Protein AF-A0A6P7GW92-F1 (afdb_monomer_lite)

Secondary structure (DSSP, 8-state):
-PPPPPPPPTT---GGGGTGGGSS--------------------------------------------SSHHHHHHHHHHHHHHHHHHHHHHHHS-HHHHHHHHHTT--HHHHHHHHHHH-TT-HHHHHHHHHHHHS-S-THHHHHHHHHHHHH--TTT----HHHHHHHHHHHHH--S-HHHHHHHHHH-HHHHHHHHSGGGGTTHHHHTSSSSSS-----

Sequence (222 aa):
MAPSPKYEDPRKVDLNLLQELQTDESDEETEEDTEMKSEENSEDETDTENEAPGEAERGRAKKARRIEDTSDDEEKAKEDLDELLDEVSLTRTYVTEDKIADWNSKNISTEDRWLEIFQKESALKNLKILCEIVFCLPGTNASIERLFSNINNHWSPNKSQLKISTLEAIMQVYTNFKVSFNEMFQFLKSKPQLLKEIHGSKKYDWYQNDDQDVQTGTSKEN

Radius of gyration: 32.94 Å; chains: 1; bounding box: 77×80×92 Å

InterPro domains:
  IPR008906 HAT, C-terminal dimerisation domain [PF05699] (92-175)
  IPR012337 Ribonuclease H-like superfamily [SSF53098] (99-179)

Foldseek 3Di:
DDDDDDDDDPPPDDPVVVVVVVPPPDDDDDDDDDDDDDDDDDDDDDDDDDDDDDDDDDDDPPPPPPPPPPVVVVVVVVVLVVLQVVLVVVLDVVPDPVNVVVCVVVVPDPVRVVVVSCVVDVSNPSVVVVVVVVVPDDPDCVLVVVLVVVLCVCDDPPHDPDDPVVSVVVSVCVSPDPDDPVVVVVVCVVCVVVVCVVVDPPVCPVVVVVVVVVPVPDDDDD

Organism: NCBI:txid50390

pLDDT: mean 70.44, std 21.89, range [29.7, 97.0]

Structure (mmCIF, N/CA/C/O backbone):
data_AF-A0A6P7GW92-F1
#
_entry.id   AF-A0A6P7GW92-F1
#
loop_
_atom_site.group_PDB
_atom_site.id
_atom_site.type_symbol
_atom_site.label_atom_id
_atom_site.label_alt_id
_atom_site.label_comp_id
_atom_site.label_asym_id
_atom_site.label_entity_id
_atom_site.label_seq_id
_atom_site.pdbx_PDB_ins_code
_atom_site.Cartn_x
_atom_site.Cartn_y
_atom_site.Cartn_z
_atom_site.occupancy
_atom_site.B_iso_or_equiv
_atom_site.auth_seq_id
_atom_site.auth_comp_id
_atom_site.auth_asym_id
_atom_site.auth_atom_id
_atom_site.pdbx_PDB_model_num
ATOM 1 N N . MET A 1 1 ? 49.391 -18.973 -46.367 1.00 42.09 1 MET A N 1
ATOM 2 C CA . MET A 1 1 ? 48.503 -19.241 -45.216 1.00 42.09 1 MET A CA 1
ATOM 3 C C . MET A 1 1 ? 48.859 -18.249 -44.124 1.00 42.09 1 MET A C 1
ATOM 5 O O . MET A 1 1 ? 49.996 -18.271 -43.673 1.00 42.09 1 MET A O 1
ATOM 9 N N . ALA A 1 2 ? 47.954 -17.331 -43.784 1.00 42.44 2 ALA A N 1
ATOM 10 C CA . ALA A 1 2 ? 48.151 -16.412 -42.661 1.00 42.44 2 ALA A CA 1
ATOM 11 C C . ALA A 1 2 ? 47.795 -17.126 -41.340 1.00 42.44 2 ALA A C 1
ATOM 13 O O . ALA A 1 2 ? 46.874 -17.947 -41.351 1.00 42.44 2 ALA A O 1
ATOM 14 N N . PRO A 1 3 ? 48.506 -16.866 -40.228 1.00 48.31 3 PRO A N 1
ATOM 15 C CA . PRO A 1 3 ? 48.185 -17.472 -38.94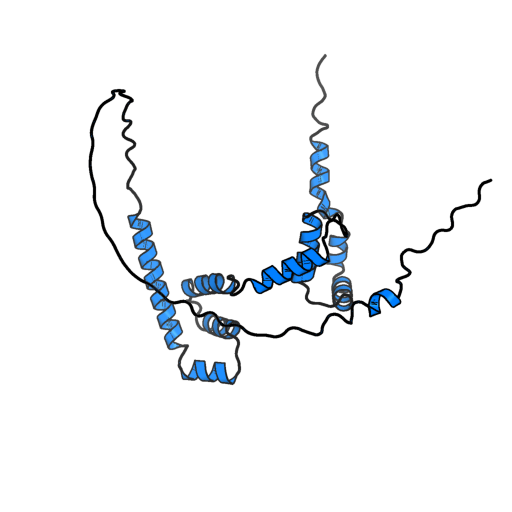1 1.00 48.31 3 PRO A CA 1
ATOM 16 C C . PRO A 1 3 ? 46.875 -16.903 -38.382 1.00 48.31 3 PRO A C 1
ATOM 18 O O . PRO A 1 3 ? 46.589 -15.715 -38.525 1.00 48.31 3 PRO A O 1
ATOM 21 N N . SER A 1 4 ? 46.076 -17.764 -37.751 1.00 46.44 4 SER A N 1
ATOM 22 C CA . SER A 1 4 ? 44.798 -17.391 -37.139 1.00 46.44 4 SER A CA 1
ATOM 23 C C . SER A 1 4 ? 44.989 -16.426 -35.954 1.00 46.44 4 SER A C 1
ATOM 25 O O . SER A 1 4 ? 45.972 -16.565 -35.219 1.00 46.44 4 SER A O 1
ATOM 27 N N . PRO A 1 5 ? 44.059 -15.476 -35.723 1.00 48.97 5 PRO A N 1
ATOM 28 C CA . PRO A 1 5 ? 44.148 -14.544 -34.602 1.00 48.97 5 PRO A CA 1
ATOM 29 C C . PRO A 1 5 ? 44.015 -15.282 -33.267 1.00 48.97 5 PRO A C 1
ATOM 31 O O . PRO A 1 5 ? 43.165 -16.162 -33.118 1.00 48.97 5 PRO A O 1
ATOM 34 N N . LYS A 1 6 ? 44.8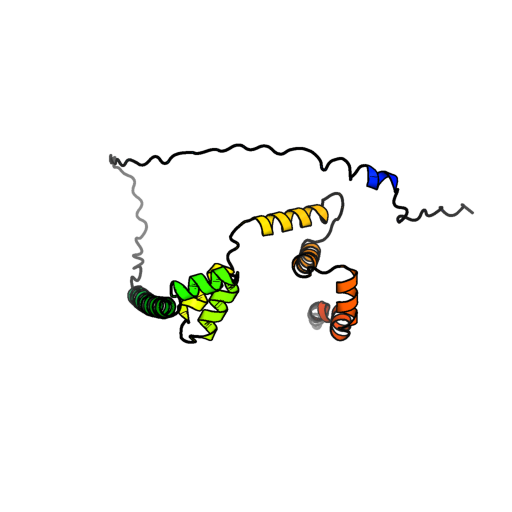34 -14.904 -32.282 1.00 54.06 6 LYS A N 1
ATOM 35 C CA . LYS A 1 6 ? 44.676 -15.363 -30.898 1.00 54.06 6 LYS A CA 1
ATOM 36 C C . LYS A 1 6 ? 43.466 -14.651 -30.293 1.00 54.06 6 LYS A C 1
ATOM 38 O O . LYS A 1 6 ? 43.460 -13.429 -30.208 1.00 54.06 6 LYS A O 1
ATOM 43 N N . TYR A 1 7 ? 42.451 -15.414 -29.904 1.00 50.72 7 TYR A N 1
ATOM 44 C CA . TYR A 1 7 ? 41.304 -14.907 -29.158 1.00 50.72 7 TYR A CA 1
ATOM 45 C C . TYR A 1 7 ? 41.648 -14.898 -27.663 1.00 50.72 7 TYR A C 1
ATOM 47 O O . TYR A 1 7 ? 41.951 -15.953 -27.102 1.00 50.72 7 TYR A O 1
ATOM 55 N N . GLU A 1 8 ? 41.631 -13.724 -27.031 1.00 59.22 8 GLU A N 1
ATOM 56 C CA . GLU A 1 8 ? 41.713 -13.591 -25.573 1.00 59.22 8 GLU A CA 1
ATOM 57 C C . GLU A 1 8 ? 40.303 -13.544 -24.973 1.00 59.22 8 GLU A C 1
ATOM 59 O O . GLU A 1 8 ? 39.418 -12.859 -25.481 1.00 59.22 8 GLU A O 1
ATOM 64 N N . ASP A 1 9 ? 40.091 -14.330 -23.914 1.00 57.44 9 ASP A N 1
ATOM 65 C CA . ASP A 1 9 ? 38.796 -14.506 -23.252 1.00 57.44 9 ASP A CA 1
ATOM 66 C C . ASP A 1 9 ? 38.384 -13.223 -22.500 1.00 57.44 9 ASP A C 1
ATOM 68 O O . ASP A 1 9 ? 39.071 -12.837 -21.547 1.00 57.44 9 ASP A O 1
ATOM 72 N N . PRO A 1 10 ? 37.252 -12.586 -22.856 1.00 51.75 10 PRO A N 1
ATOM 73 C CA . PRO A 1 10 ? 36.788 -11.342 -22.238 1.00 51.75 10 PRO A CA 1
ATOM 74 C C . PRO A 1 10 ? 36.329 -11.495 -20.775 1.00 51.75 10 PRO A C 1
ATOM 76 O O . PRO A 1 10 ? 35.897 -10.523 -20.164 1.00 51.75 10 PRO A O 1
ATOM 79 N N . ARG A 1 11 ? 36.406 -12.701 -20.193 1.00 52.22 11 ARG A N 1
ATOM 80 C CA . ARG A 1 11 ? 36.046 -12.979 -18.791 1.00 52.22 11 ARG A CA 1
ATOM 81 C C . ARG A 1 11 ? 37.218 -12.952 -17.809 1.00 52.22 11 ARG A C 1
ATOM 83 O O . ARG A 1 11 ? 37.020 -13.240 -16.629 1.00 52.22 11 ARG A O 1
ATOM 90 N N . LYS A 1 12 ? 38.429 -12.595 -18.246 1.00 50.53 12 LYS A N 1
ATOM 91 C CA . LYS A 1 12 ? 39.524 -12.289 -17.315 1.00 50.53 12 LYS A CA 1
ATOM 92 C C . LYS A 1 12 ? 39.291 -10.915 -16.686 1.00 50.53 12 LYS A C 1
ATOM 94 O O . LYS A 1 12 ? 39.689 -9.897 -17.236 1.00 50.53 12 LYS A O 1
ATOM 99 N N . VAL A 1 13 ? 38.613 -10.908 -15.543 1.00 50.31 13 VAL A N 1
ATOM 100 C CA . VAL A 1 13 ? 38.480 -9.730 -14.679 1.00 50.31 13 VAL A CA 1
ATOM 101 C C . VAL A 1 13 ? 39.836 -9.459 -14.025 1.00 50.31 13 VAL A C 1
ATOM 103 O O . VAL A 1 13 ? 40.399 -10.351 -13.388 1.00 50.31 13 VAL A O 1
ATOM 106 N N . ASP A 1 14 ? 40.370 -8.251 -14.206 1.00 57.84 14 ASP A N 1
ATOM 107 C CA . ASP A 1 14 ? 41.584 -7.798 -13.526 1.00 57.84 14 ASP A CA 1
ATOM 108 C C . ASP A 1 14 ? 41.254 -7.517 -12.054 1.00 57.84 14 ASP A C 1
ATOM 110 O O . ASP A 1 14 ? 40.524 -6.580 -11.728 1.00 57.84 14 ASP A O 1
ATOM 114 N N . LEU A 1 15 ? 41.747 -8.379 -11.164 1.00 51.41 15 LEU A N 1
ATOM 115 C CA . LEU A 1 15 ? 41.473 -8.323 -9.726 1.00 51.41 15 LEU A CA 1
ATOM 116 C C . LEU A 1 15 ? 41.991 -7.035 -9.070 1.00 51.41 15 LEU A C 1
ATOM 118 O O . LEU A 1 15 ? 41.491 -6.670 -8.010 1.00 51.41 15 LEU A O 1
ATOM 122 N N . ASN A 1 16 ? 42.930 -6.324 -9.702 1.00 51.44 16 ASN A N 1
ATOM 123 C CA . ASN A 1 16 ? 43.437 -5.059 -9.169 1.00 51.44 16 ASN A CA 1
ATOM 124 C C . ASN A 1 16 ? 42.419 -3.914 -9.303 1.00 51.44 16 ASN A C 1
ATOM 126 O O . ASN A 1 16 ? 42.413 -3.009 -8.477 1.00 51.44 16 ASN A O 1
ATOM 130 N N . LEU A 1 17 ? 41.500 -3.985 -10.275 1.00 52.75 17 LEU A N 1
ATOM 131 C CA . LEU A 1 17 ? 40.490 -2.943 -10.502 1.00 52.75 17 LEU A CA 1
ATOM 132 C C . LEU A 1 17 ? 39.375 -2.951 -9.436 1.00 52.75 17 LEU A C 1
ATOM 134 O O . LEU A 1 17 ? 38.676 -1.961 -9.251 1.00 52.75 17 LEU A O 1
ATOM 138 N N . LEU A 1 18 ? 39.196 -4.073 -8.727 1.00 48.31 18 LEU A N 1
ATOM 139 C CA . LEU A 1 18 ? 38.207 -4.200 -7.649 1.00 48.31 18 LEU A CA 1
ATOM 140 C C . LEU A 1 18 ? 38.691 -3.600 -6.325 1.00 48.31 18 LEU A C 1
ATOM 142 O O . LEU A 1 18 ? 37.863 -3.267 -5.482 1.00 48.31 18 LEU A O 1
ATOM 146 N N . GLN A 1 19 ? 40.005 -3.445 -6.145 1.00 49.44 19 GLN A N 1
ATOM 147 C CA . GLN A 1 19 ? 40.576 -2.876 -4.925 1.00 49.44 19 GLN A CA 1
ATOM 148 C C . GLN A 1 19 ? 40.538 -1.342 -4.911 1.00 49.44 19 GLN A C 1
ATOM 150 O O . GLN A 1 19 ? 40.435 -0.765 -3.834 1.00 49.44 19 GLN A O 1
ATOM 155 N N . GLU A 1 20 ? 40.537 -0.689 -6.077 1.00 50.78 20 GLU A N 1
ATOM 156 C CA . GLU A 1 20 ? 40.419 0.777 -6.183 1.00 50.78 20 GLU A CA 1
ATOM 157 C C . GLU A 1 20 ? 38.983 1.287 -5.960 1.00 50.78 20 GLU A C 1
ATOM 159 O O . GLU A 1 20 ? 38.791 2.443 -5.608 1.00 50.78 20 GLU A O 1
ATOM 164 N N . LEU A 1 21 ? 37.963 0.431 -6.097 1.00 48.44 21 LEU A N 1
ATOM 165 C CA . LEU A 1 21 ? 36.559 0.808 -5.864 1.00 48.44 21 LEU A CA 1
ATOM 166 C C . LEU A 1 21 ? 36.117 0.703 -4.394 1.00 48.44 21 LEU A C 1
ATOM 168 O O . LEU A 1 21 ? 35.000 1.096 -4.075 1.00 48.44 21 LEU A O 1
ATOM 172 N N . GLN A 1 22 ? 36.953 0.159 -3.504 1.00 45.16 22 GLN A N 1
ATOM 173 C CA . GLN A 1 22 ? 36.622 -0.001 -2.080 1.00 45.16 22 GLN A CA 1
ATOM 174 C C . GLN A 1 22 ? 37.185 1.111 -1.181 1.00 45.16 22 GLN A C 1
ATOM 176 O O . GLN A 1 22 ? 36.947 1.076 0.023 1.00 45.16 22 GLN A O 1
ATOM 181 N N . THR A 1 23 ? 37.921 2.085 -1.724 1.00 40.56 23 THR A N 1
ATOM 182 C CA . THR A 1 23 ? 38.594 3.127 -0.925 1.00 40.56 23 THR A CA 1
ATOM 183 C C . THR A 1 23 ? 37.898 4.489 -0.892 1.00 40.56 23 THR A C 1
ATOM 185 O O . THR A 1 23 ? 38.330 5.330 -0.116 1.00 40.56 23 THR A O 1
ATOM 188 N N . ASP A 1 24 ? 36.814 4.696 -1.646 1.00 40.88 24 ASP A N 1
ATOM 189 C CA . ASP A 1 24 ? 36.134 6.005 -1.738 1.00 40.88 24 ASP A CA 1
ATOM 190 C C . ASP A 1 24 ? 34.854 6.115 -0.872 1.00 40.88 24 ASP A C 1
ATOM 192 O O . ASP A 1 24 ? 34.131 7.102 -0.959 1.00 40.88 24 ASP A O 1
ATOM 196 N N . GLU A 1 25 ? 34.555 5.126 -0.017 1.00 46.25 25 GLU A N 1
ATOM 197 C CA . GLU A 1 25 ? 33.354 5.100 0.852 1.00 46.25 25 GLU A CA 1
ATOM 198 C C . GLU A 1 25 ? 33.591 5.607 2.292 1.00 46.25 25 GLU A C 1
ATOM 200 O O . GLU A 1 25 ? 32.864 5.251 3.221 1.00 46.25 25 GLU A O 1
ATOM 205 N N . SER A 1 26 ? 34.586 6.465 2.511 1.00 42.78 26 SER A N 1
ATOM 206 C CA . SER A 1 26 ? 34.730 7.176 3.784 1.00 42.78 26 SER A CA 1
ATOM 207 C C . SER A 1 26 ? 35.018 8.646 3.538 1.00 42.78 26 SER A C 1
ATOM 209 O O . SER A 1 26 ? 36.134 8.981 3.151 1.00 42.78 26 SER A O 1
ATOM 211 N N . ASP A 1 27 ? 33.988 9.469 3.734 1.00 40.91 27 ASP A N 1
ATOM 212 C CA . ASP A 1 27 ? 34.011 10.795 4.371 1.00 40.91 27 ASP A CA 1
ATOM 213 C C . ASP A 1 27 ? 32.989 11.720 3.695 1.00 40.91 27 ASP A C 1
ATOM 215 O O . ASP A 1 27 ? 33.171 12.115 2.551 1.00 40.91 27 ASP A O 1
ATOM 219 N N . GLU A 1 28 ? 31.892 12.019 4.403 1.00 42.16 28 GLU A N 1
ATOM 220 C CA . GLU A 1 28 ? 31.326 13.370 4.589 1.00 42.16 28 GLU A CA 1
ATOM 221 C C . GLU A 1 28 ? 29.935 13.270 5.250 1.00 42.16 28 GLU A C 1
ATOM 223 O O . GLU A 1 28 ? 28.892 13.183 4.605 1.00 42.16 28 GLU A O 1
ATOM 228 N N . GLU A 1 29 ? 29.935 13.280 6.587 1.00 43.03 29 GLU A N 1
ATOM 229 C CA . GLU A 1 29 ? 28.855 13.876 7.376 1.00 43.03 29 GLU A CA 1
ATOM 230 C C . GLU A 1 29 ? 29.153 15.376 7.512 1.00 43.03 29 GLU A C 1
ATOM 232 O O . GLU A 1 29 ? 30.270 15.712 7.893 1.00 43.03 29 GLU A O 1
ATOM 237 N N . THR A 1 30 ? 28.172 16.256 7.277 1.00 39.31 30 THR A N 1
ATOM 238 C CA . THR A 1 30 ? 27.837 17.363 8.198 1.00 39.31 30 THR A CA 1
ATOM 239 C C . THR A 1 30 ? 26.507 18.030 7.831 1.00 39.31 30 THR A C 1
ATOM 241 O O . THR A 1 30 ? 26.142 18.150 6.665 1.00 39.31 30 THR A O 1
ATOM 244 N N . GLU A 1 31 ? 25.814 18.426 8.895 1.00 45.91 31 GLU A N 1
ATOM 245 C CA . GLU A 1 31 ? 24.550 19.152 9.036 1.00 45.91 31 GLU A CA 1
ATOM 246 C C . GLU A 1 31 ? 24.532 20.530 8.347 1.00 45.91 31 GLU A C 1
ATOM 248 O O . GLU A 1 31 ? 25.552 21.211 8.331 1.00 45.91 31 GLU A O 1
ATOM 253 N N . GLU A 1 32 ? 23.353 20.999 7.915 1.00 41.31 32 GLU A N 1
ATOM 254 C CA . GLU A 1 32 ? 22.955 22.397 8.158 1.00 41.31 32 GLU A CA 1
ATOM 255 C C . GLU A 1 32 ? 21.435 22.603 8.015 1.00 41.31 32 GLU A C 1
ATOM 257 O O . GLU A 1 32 ? 20.824 22.325 6.981 1.00 41.31 32 GLU A O 1
ATOM 262 N N . ASP A 1 33 ? 20.842 23.097 9.103 1.00 38.09 33 ASP A N 1
ATOM 263 C CA . ASP A 1 33 ? 19.475 23.590 9.227 1.00 38.09 33 ASP A CA 1
ATOM 264 C C . ASP A 1 33 ? 19.218 24.799 8.315 1.00 38.09 33 ASP A C 1
ATOM 266 O O . ASP A 1 33 ? 20.059 25.687 8.170 1.00 38.09 33 ASP A O 1
ATOM 270 N N . THR A 1 34 ? 18.004 24.927 7.776 1.00 39.28 34 THR A N 1
ATOM 271 C CA . THR A 1 34 ? 17.495 26.250 7.380 1.00 39.28 34 THR A CA 1
ATOM 272 C C . THR A 1 34 ? 15.994 26.371 7.613 1.00 39.28 34 THR A C 1
ATOM 274 O O . THR A 1 34 ? 15.148 25.946 6.830 1.00 39.28 34 THR A O 1
ATOM 277 N N . GLU A 1 35 ? 15.695 26.998 8.744 1.00 41.00 35 GLU A N 1
ATOM 278 C CA . GLU A 1 35 ? 14.443 27.636 9.124 1.00 41.00 35 GLU A CA 1
ATOM 279 C C . GLU A 1 35 ? 14.150 28.817 8.175 1.00 41.00 35 GLU A C 1
ATOM 281 O O . GLU A 1 35 ? 14.961 29.737 8.071 1.00 41.00 35 GLU A O 1
ATOM 286 N N . MET A 1 36 ? 12.993 28.845 7.500 1.00 38.06 36 MET A N 1
ATOM 287 C CA . MET A 1 36 ? 12.475 30.086 6.909 1.00 38.06 36 MET A CA 1
ATOM 288 C C . MET A 1 36 ? 10.972 30.256 7.125 1.00 38.06 36 MET A C 1
ATOM 290 O O . MET A 1 36 ? 10.161 29.349 6.957 1.00 38.06 36 MET A O 1
ATOM 294 N N . LYS A 1 37 ? 10.675 31.476 7.570 1.00 36.66 37 LYS A N 1
ATOM 295 C CA . LYS A 1 37 ? 9.446 31.993 8.156 1.00 36.66 37 LYS A CA 1
ATOM 296 C C . LYS A 1 37 ? 8.338 32.220 7.131 1.00 36.66 37 LYS A C 1
ATOM 298 O O . LYS A 1 37 ? 8.583 32.574 5.984 1.00 36.66 37 LYS A O 1
ATOM 303 N N . SER A 1 38 ? 7.118 32.108 7.638 1.00 36.50 38 SER A N 1
ATOM 304 C CA . SER A 1 38 ? 5.879 32.649 7.089 1.00 36.50 38 SER A CA 1
ATOM 305 C C . SER A 1 38 ? 5.878 34.184 7.057 1.00 36.50 38 SER A C 1
ATOM 307 O O . SER A 1 38 ? 6.157 34.805 8.084 1.00 36.50 38 SER A O 1
ATOM 309 N N . GLU A 1 39 ? 5.445 34.773 5.943 1.00 37.94 39 GLU A N 1
ATOM 310 C CA . GLU A 1 39 ? 4.890 36.130 5.891 1.00 37.94 39 GLU A CA 1
ATOM 311 C C . GLU A 1 39 ? 3.540 36.098 5.157 1.00 37.94 39 GLU A C 1
ATOM 313 O O . GLU A 1 39 ? 3.427 35.610 4.032 1.00 37.94 39 GLU A O 1
ATOM 318 N N . GLU A 1 40 ? 2.513 36.570 5.863 1.00 33.84 40 GLU A N 1
ATOM 319 C CA . GLU A 1 40 ? 1.170 36.890 5.377 1.00 33.84 40 GLU A CA 1
ATOM 320 C C . GLU A 1 40 ? 1.103 38.340 4.858 1.00 33.84 40 GLU A C 1
ATOM 322 O O . GLU A 1 40 ? 1.930 39.174 5.230 1.00 33.84 40 GLU A O 1
ATOM 327 N N . ASN A 1 41 ? -0.002 38.630 4.151 1.00 29.70 41 ASN A N 1
ATOM 328 C CA . ASN A 1 41 ? -0.578 39.940 3.795 1.00 29.70 41 ASN A CA 1
ATOM 329 C C . ASN A 1 41 ? 0.096 40.706 2.636 1.00 29.70 41 ASN A C 1
ATOM 331 O O . ASN A 1 41 ? 1.302 40.655 2.458 1.00 29.70 41 ASN A O 1
ATOM 335 N N . SER A 1 42 ? -0.611 41.450 1.779 1.00 36.88 42 SER A N 1
ATOM 336 C CA . SER A 1 42 ? -1.955 42.041 1.856 1.00 36.88 42 SER A CA 1
ATOM 337 C C . SER A 1 42 ? -2.533 42.317 0.457 1.00 36.88 42 SER A C 1
ATOM 339 O O . SER A 1 42 ? -1.800 42.471 -0.518 1.00 36.88 42 SER A O 1
ATOM 341 N N . GLU A 1 43 ? -3.856 42.441 0.419 1.00 39.53 43 GLU A N 1
ATOM 342 C CA . GLU A 1 43 ? -4.712 43.013 -0.629 1.00 39.53 43 GLU A CA 1
ATOM 343 C C . GLU A 1 43 ? -4.277 44.433 -1.061 1.00 39.53 43 GLU A C 1
ATOM 345 O O . GLU A 1 43 ? -3.770 45.177 -0.223 1.00 39.53 43 GLU A O 1
ATOM 350 N N . ASP A 1 44 ? -4.521 44.823 -2.323 1.00 33.34 44 ASP A N 1
ATOM 351 C CA . ASP A 1 44 ? -5.290 46.042 -2.662 1.00 33.34 44 ASP A CA 1
ATOM 352 C C . ASP A 1 44 ? -5.652 46.090 -4.163 1.00 33.34 44 ASP A C 1
ATOM 354 O O . ASP A 1 44 ? -4.867 45.704 -5.035 1.00 33.34 44 ASP A O 1
ATOM 358 N N . GLU A 1 45 ? -6.862 46.567 -4.443 1.00 38.94 45 GLU A N 1
ATOM 359 C CA . GLU A 1 45 ? -7.434 46.810 -5.767 1.00 38.94 45 GLU A CA 1
ATOM 360 C C . GLU A 1 45 ? -6.960 48.156 -6.351 1.00 38.94 45 GLU A C 1
ATOM 362 O O . GLU A 1 45 ? -6.466 49.027 -5.643 1.00 38.94 45 GLU A O 1
ATOM 367 N N . THR A 1 46 ? -7.134 48.370 -7.660 1.00 34.19 46 THR A N 1
ATOM 368 C CA . THR A 1 46 ? -7.867 49.537 -8.203 1.00 34.19 46 THR A CA 1
ATOM 369 C C . THR A 1 46 ? -7.913 49.507 -9.734 1.00 34.19 46 THR A C 1
ATOM 371 O O . THR A 1 46 ? -6.902 49.358 -10.422 1.00 34.19 46 THR A O 1
ATOM 374 N N . ASP A 1 47 ? -9.125 49.698 -10.250 1.00 34.56 47 ASP A N 1
ATOM 375 C CA . ASP A 1 47 ? -9.468 49.930 -11.650 1.00 34.56 47 ASP A CA 1
ATOM 376 C C . ASP A 1 47 ? -8.956 51.281 -12.176 1.00 34.56 47 ASP A C 1
ATOM 378 O O . ASP A 1 47 ? -8.911 52.275 -11.453 1.00 34.56 47 ASP A O 1
ATOM 382 N N . THR A 1 48 ? -8.686 51.370 -13.481 1.00 39.12 48 THR A N 1
ATOM 383 C CA . THR A 1 48 ? -9.007 52.584 -14.257 1.00 39.12 48 THR A CA 1
ATOM 384 C C . THR A 1 48 ? -9.248 52.258 -15.730 1.00 39.12 48 THR A C 1
ATOM 386 O O . THR A 1 48 ? -8.424 51.663 -16.424 1.00 39.12 48 THR A O 1
ATOM 389 N N . GLU A 1 49 ? -10.425 52.677 -16.177 1.00 37.00 49 GLU A N 1
ATOM 390 C CA . GLU A 1 49 ? -10.999 52.566 -17.512 1.00 37.00 49 GLU A CA 1
ATOM 391 C C . GLU A 1 49 ? -10.300 53.483 -18.535 1.00 37.00 49 GLU A C 1
ATOM 393 O O . GLU A 1 49 ? -9.841 54.574 -18.202 1.00 37.00 49 GLU A O 1
ATOM 398 N N . ASN A 1 50 ? -10.300 53.071 -19.808 1.00 38.09 50 ASN A N 1
ATOM 399 C CA . ASN A 1 50 ? -10.299 53.971 -20.967 1.00 38.09 50 ASN A CA 1
ATOM 400 C C . ASN A 1 50 ? -10.959 53.260 -22.170 1.00 38.09 50 ASN A C 1
ATOM 402 O O . ASN A 1 50 ? -10.376 52.362 -22.779 1.00 38.09 50 ASN A O 1
ATOM 406 N N . GLU A 1 51 ? -12.187 53.671 -22.502 1.00 34.09 51 GLU A N 1
ATOM 407 C CA . GLU A 1 51 ? -12.871 53.462 -23.796 1.00 34.09 51 GLU A CA 1
ATOM 408 C C . GLU A 1 51 ? -12.209 54.362 -24.878 1.00 34.09 51 GLU A C 1
ATOM 410 O O . GLU A 1 51 ? -11.588 55.359 -24.523 1.00 34.09 51 GLU A O 1
ATOM 415 N N . ALA A 1 52 ? -12.257 54.209 -26.210 1.00 36.31 52 ALA A N 1
ATOM 416 C CA . ALA A 1 52 ? -12.996 53.442 -27.234 1.00 36.31 52 ALA A CA 1
ATOM 417 C C . ALA A 1 52 ? -12.280 53.743 -28.605 1.00 36.31 52 ALA A C 1
ATOM 419 O O . ALA A 1 52 ? -11.248 54.420 -28.585 1.00 36.31 52 ALA A O 1
ATOM 420 N N . PRO A 1 53 ? -12.814 53.473 -29.826 1.00 44.03 53 PRO A N 1
ATOM 421 C CA . PRO A 1 53 ? -13.708 52.417 -30.326 1.00 44.03 53 PRO A CA 1
ATOM 422 C C . PRO A 1 53 ? -13.182 51.757 -31.638 1.00 44.03 53 PRO A C 1
ATOM 424 O O . PRO A 1 53 ? -12.325 52.293 -32.338 1.00 44.03 53 PRO A O 1
ATOM 427 N N . GLY A 1 54 ? -13.755 50.620 -32.046 1.00 32.28 54 GLY A N 1
ATOM 428 C CA . GLY A 1 54 ? -13.503 50.042 -33.374 1.00 32.28 54 GLY A CA 1
ATOM 429 C C . GLY A 1 54 ? -14.422 48.865 -33.687 1.00 32.28 54 GLY A C 1
ATOM 430 O O . GLY A 1 54 ? -14.233 47.769 -33.172 1.00 32.28 54 GLY A O 1
ATOM 431 N N . GLU A 1 55 ? -15.435 49.123 -34.509 1.00 35.19 55 GLU A N 1
ATOM 432 C CA . GLU A 1 55 ? -16.478 48.200 -34.960 1.00 35.19 55 GLU A CA 1
ATOM 433 C C . GLU A 1 55 ? -15.938 46.940 -35.658 1.00 35.19 55 GLU A C 1
ATOM 435 O O . GLU A 1 55 ? -15.140 47.023 -36.589 1.00 35.19 55 GLU A O 1
ATOM 440 N N . ALA A 1 56 ? -16.481 45.776 -35.290 1.00 35.75 56 ALA A N 1
ATOM 441 C CA . ALA A 1 56 ? -16.774 44.689 -36.225 1.00 35.75 56 ALA A CA 1
ATOM 442 C C . ALA A 1 56 ? -17.774 43.716 -35.579 1.00 35.75 56 ALA A C 1
ATOM 444 O O . ALA A 1 56 ? -17.414 42.862 -34.767 1.00 35.75 56 ALA A O 1
ATOM 445 N N . GLU A 1 57 ? -19.045 43.843 -35.959 1.00 42.94 57 GLU A N 1
ATOM 446 C CA . GLU A 1 57 ? -20.088 42.857 -35.684 1.00 42.94 57 GLU A CA 1
ATOM 447 C C . GLU A 1 57 ? -19.666 41.464 -36.178 1.00 42.94 57 GLU A C 1
ATOM 449 O O . GLU A 1 57 ? -19.507 41.223 -37.377 1.00 42.94 57 GLU A O 1
ATOM 454 N N . ARG A 1 58 ? -19.545 40.501 -35.258 1.00 37.72 58 ARG A N 1
ATOM 455 C CA . ARG A 1 58 ? -19.638 39.072 -35.577 1.00 37.72 58 ARG A CA 1
ATOM 456 C C . ARG A 1 58 ? -20.569 38.386 -34.590 1.00 37.72 58 ARG A C 1
ATOM 458 O O . ARG A 1 58 ? -20.465 38.559 -33.380 1.00 37.72 58 ARG A O 1
ATOM 465 N N . GLY A 1 59 ? -21.513 37.643 -35.164 1.00 39.34 59 GLY A N 1
ATOM 466 C CA . GLY A 1 59 ? -22.704 37.091 -34.532 1.00 39.34 59 GLY A CA 1
ATOM 467 C C . GLY A 1 59 ? -22.486 36.478 -33.152 1.00 39.34 59 GLY A C 1
ATOM 468 O O . GLY A 1 59 ? -21.721 35.533 -32.966 1.00 39.34 59 GLY A O 1
ATOM 469 N N . ARG A 1 60 ? -23.252 36.986 -32.187 1.00 37.72 60 ARG A N 1
ATOM 470 C CA . ARG A 1 60 ? -23.361 36.434 -30.841 1.00 37.72 60 ARG A CA 1
ATOM 471 C C . ARG A 1 60 ? -24.248 35.188 -30.891 1.00 37.72 60 ARG A C 1
ATOM 473 O O . ARG A 1 60 ? -25.453 35.258 -30.659 1.00 37.72 60 ARG A O 1
ATOM 480 N N . ALA A 1 61 ? -23.657 34.036 -31.198 1.00 45.88 61 ALA A N 1
ATOM 481 C CA . ALA A 1 61 ? -24.283 32.758 -30.888 1.00 45.88 61 ALA A CA 1
ATOM 482 C C . ALA A 1 61 ? -24.373 32.647 -29.358 1.00 45.88 61 ALA A C 1
ATOM 484 O O . ALA A 1 61 ? -23.368 32.461 -28.672 1.00 45.88 61 ALA A O 1
ATOM 485 N N . LYS A 1 62 ? -25.581 32.808 -28.806 1.00 48.22 62 LYS A N 1
ATOM 486 C CA . LYS A 1 62 ? -25.865 32.488 -27.406 1.00 48.22 62 LYS A CA 1
ATOM 487 C C . LYS A 1 62 ? -25.722 30.974 -27.241 1.00 48.22 62 LYS A C 1
ATOM 489 O O . LYS A 1 62 ? -26.689 30.238 -27.407 1.00 48.22 62 LYS A O 1
ATOM 494 N N . LYS A 1 63 ? -24.515 30.497 -26.927 1.00 46.25 63 LYS A N 1
ATOM 495 C CA . LYS A 1 63 ? -24.344 29.170 -26.334 1.00 46.25 63 LYS A CA 1
ATOM 496 C C . LYS A 1 63 ? -24.911 29.271 -24.925 1.00 46.25 63 LYS A C 1
ATOM 498 O O . LYS A 1 63 ? -24.224 29.716 -24.011 1.00 46.25 63 LYS A O 1
ATOM 503 N N . ALA A 1 64 ? -26.190 28.934 -24.780 1.00 47.19 64 ALA A N 1
ATOM 504 C CA . ALA A 1 64 ? -26.751 28.600 -23.485 1.00 47.19 64 ALA A CA 1
ATOM 505 C C . ALA A 1 64 ? -25.866 27.484 -22.912 1.00 47.19 64 ALA A C 1
ATOM 507 O O . ALA A 1 64 ? -25.884 26.355 -23.403 1.00 47.19 64 ALA A O 1
ATOM 508 N N . ARG A 1 65 ? -25.002 27.818 -21.945 1.00 50.75 65 ARG A N 1
ATOM 509 C CA . ARG A 1 65 ? -24.463 26.794 -21.057 1.00 50.75 65 ARG A CA 1
ATOM 510 C C . ARG A 1 65 ? -25.669 26.291 -20.288 1.00 50.75 65 ARG A C 1
ATOM 512 O O . ARG A 1 65 ? -26.266 27.035 -19.519 1.00 50.75 65 ARG A O 1
ATOM 519 N N . ARG A 1 66 ? -26.042 25.055 -20.586 1.00 48.38 66 ARG A N 1
ATOM 520 C CA . ARG A 1 66 ? -26.881 24.230 -19.739 1.00 48.38 66 ARG A CA 1
ATOM 521 C C . ARG A 1 66 ? -26.216 24.195 -18.360 1.00 48.38 66 ARG A C 1
ATOM 523 O O . ARG A 1 66 ? -25.162 23.589 -18.213 1.00 48.38 66 ARG A O 1
ATOM 530 N N . ILE A 1 67 ? -26.761 24.964 -17.423 1.00 55.44 67 ILE A N 1
ATOM 531 C CA . ILE A 1 67 ? -26.544 24.800 -15.986 1.00 55.44 67 ILE A CA 1
ATOM 532 C C . ILE A 1 67 ? -27.652 23.834 -15.572 1.00 55.44 67 ILE A C 1
ATOM 534 O O . ILE A 1 67 ? -28.696 24.250 -15.091 1.00 55.44 67 ILE A O 1
ATOM 538 N N . GLU A 1 68 ? -27.505 22.568 -15.930 1.00 58.44 68 GLU A N 1
ATOM 539 C CA . GLU A 1 68 ? -28.339 21.494 -15.399 1.00 58.44 68 GLU A CA 1
ATOM 540 C C . GLU A 1 68 ? -27.362 20.387 -15.008 1.00 58.44 68 GLU A C 1
ATOM 542 O O . GLU A 1 68 ? -26.435 20.106 -15.773 1.00 58.44 68 GLU A O 1
ATOM 547 N N . ASP A 1 69 ? -27.587 19.836 -13.816 1.00 59.12 69 ASP A N 1
ATOM 548 C CA . ASP A 1 69 ? -26.993 18.610 -13.269 1.00 59.12 69 ASP A CA 1
ATOM 549 C C . ASP A 1 69 ? -25.684 18.746 -12.462 1.00 59.12 69 ASP A C 1
ATOM 551 O O . ASP A 1 69 ? -24.778 17.942 -12.624 1.00 59.12 69 ASP A O 1
ATOM 555 N N . THR A 1 70 ? -25.571 19.724 -11.551 1.00 60.97 70 THR A N 1
ATOM 556 C CA . THR A 1 70 ? -24.602 19.641 -10.423 1.00 60.97 70 THR A CA 1
ATOM 557 C C . THR A 1 70 ? -25.268 19.380 -9.070 1.00 60.97 70 THR A C 1
ATOM 559 O O . THR A 1 70 ? -24.582 19.039 -8.113 1.00 60.97 70 THR A O 1
ATOM 562 N N . SER A 1 71 ? -26.596 19.525 -8.971 1.00 69.12 71 SER A N 1
ATOM 563 C CA . SER A 1 71 ? -27.343 19.299 -7.724 1.00 69.12 71 SER A CA 1
ATOM 564 C C . SER A 1 71 ? -27.224 17.862 -7.236 1.00 69.12 71 SER A C 1
ATOM 566 O O . SER A 1 71 ? -27.023 17.633 -6.048 1.00 69.12 71 SER A O 1
ATOM 568 N N . ASP A 1 72 ? -27.312 16.917 -8.167 1.00 74.94 72 ASP A N 1
ATOM 569 C CA . ASP A 1 72 ? -27.383 15.493 -7.858 1.00 74.94 72 ASP A CA 1
ATOM 570 C C . ASP A 1 72 ? -26.003 14.968 -7.429 1.00 74.94 72 ASP A C 1
ATOM 572 O O . ASP A 1 72 ? -25.898 14.169 -6.500 1.00 74.94 72 ASP A O 1
ATOM 576 N N . ASP A 1 73 ? -24.932 15.488 -8.038 1.00 82.81 73 ASP A N 1
ATOM 577 C CA . ASP A 1 73 ? -23.551 15.193 -7.643 1.00 82.81 73 ASP A CA 1
ATOM 578 C C . ASP A 1 73 ? -23.215 15.784 -6.262 1.00 82.81 73 ASP A C 1
ATOM 580 O O . ASP A 1 73 ? -22.553 15.135 -5.452 1.00 82.81 73 ASP A O 1
ATOM 584 N N . GLU A 1 74 ? -23.686 17.001 -5.961 1.00 80.81 74 GLU A N 1
ATOM 585 C CA . GLU A 1 74 ? -23.499 17.632 -4.648 1.00 80.81 74 GLU A CA 1
ATOM 586 C C . GLU A 1 74 ? -24.293 16.936 -3.535 1.00 80.81 74 GLU A C 1
ATOM 588 O O . GLU A 1 74 ? -23.819 16.854 -2.401 1.00 80.81 74 GLU A O 1
ATOM 593 N N . GLU A 1 75 ? -25.503 16.457 -3.827 1.00 85.62 75 GLU A N 1
ATOM 594 C CA . GLU A 1 75 ? -26.325 15.705 -2.876 1.00 85.62 75 GLU A CA 1
ATOM 595 C C . GLU A 1 75 ? -25.715 14.331 -2.593 1.00 85.62 75 GLU A C 1
ATOM 597 O O . GLU A 1 75 ? -25.529 13.974 -1.429 1.00 85.62 75 GLU A O 1
ATOM 602 N N . LYS A 1 76 ? -25.274 13.623 -3.637 1.00 86.19 76 LYS A N 1
ATOM 603 C CA . LYS A 1 76 ? -24.561 12.352 -3.490 1.00 86.19 76 LYS A CA 1
ATOM 604 C C . LYS A 1 76 ? -23.262 12.508 -2.694 1.00 86.19 76 LYS A C 1
ATOM 606 O O . LYS A 1 76 ? -22.970 11.690 -1.830 1.00 86.19 76 LYS A O 1
ATOM 611 N N . ALA A 1 77 ? -22.481 13.556 -2.955 1.00 85.69 77 ALA A N 1
ATOM 612 C CA . ALA A 1 77 ? -21.238 13.797 -2.222 1.00 85.69 77 ALA A CA 1
ATOM 613 C C . ALA A 1 77 ? -21.476 14.049 -0.722 1.00 85.69 77 ALA A C 1
ATOM 615 O O . ALA A 1 77 ? -20.621 13.715 0.098 1.00 85.69 77 ALA A O 1
ATOM 616 N N . LYS A 1 78 ? -22.625 14.630 -0.354 1.00 86.62 78 LYS A N 1
ATOM 617 C CA . LYS A 1 78 ? -23.024 14.782 1.053 1.00 86.62 78 LYS A CA 1
ATOM 618 C C . LYS A 1 78 ? -23.395 13.442 1.677 1.00 86.62 78 LYS A C 1
ATOM 620 O O . LYS A 1 78 ? -22.934 13.167 2.776 1.00 86.62 78 LYS A O 1
ATOM 625 N N . GLU A 1 79 ? -24.160 12.610 0.973 1.00 86.75 79 GLU A N 1
ATOM 626 C CA . GLU A 1 79 ? -24.512 11.262 1.438 1.00 86.75 79 GLU A CA 1
ATOM 627 C C . GLU A 1 79 ? -23.257 10.397 1.655 1.00 86.75 79 GLU A C 1
ATOM 629 O O . GLU A 1 79 ? -23.077 9.840 2.736 1.00 86.75 79 GLU A O 1
ATOM 634 N N . ASP A 1 80 ? -22.330 10.383 0.689 1.00 88.06 80 ASP A N 1
ATOM 635 C CA . ASP A 1 80 ? -21.051 9.663 0.801 1.00 88.06 80 ASP A CA 1
ATOM 636 C C . ASP A 1 80 ? -20.217 10.162 2.011 1.00 88.06 80 ASP A C 1
ATOM 638 O O . ASP A 1 80 ? -19.520 9.384 2.672 1.00 88.06 80 ASP A O 1
ATOM 642 N N . LEU A 1 81 ? -20.270 11.468 2.316 1.00 90.00 81 LEU A N 1
ATOM 643 C CA . LEU A 1 81 ? -19.576 12.060 3.463 1.00 90.00 81 LEU A CA 1
ATOM 644 C C . LEU A 1 81 ? -20.216 11.658 4.796 1.00 90.00 81 LEU A C 1
ATOM 646 O O . LEU A 1 81 ? -19.491 11.333 5.737 1.00 90.00 81 LEU A O 1
ATOM 650 N N . ASP A 1 82 ? -21.544 11.678 4.884 1.00 92.75 82 ASP A N 1
ATOM 651 C CA . ASP A 1 82 ? -22.272 11.281 6.089 1.00 92.75 82 ASP A CA 1
ATOM 652 C C . ASP A 1 82 ? -22.020 9.798 6.411 1.00 92.75 82 ASP A C 1
ATOM 654 O O . ASP A 1 82 ? -21.675 9.463 7.548 1.00 92.75 82 ASP A O 1
ATOM 658 N N . GLU A 1 83 ? -22.055 8.919 5.403 1.00 92.00 83 GLU A N 1
ATOM 659 C CA . GLU A 1 83 ? -21.690 7.506 5.568 1.00 92.00 83 GLU A CA 1
ATOM 660 C C . GLU A 1 83 ? -20.244 7.336 6.068 1.00 92.00 83 GLU A C 1
ATOM 662 O O . GLU A 1 83 ? -19.976 6.535 6.967 1.00 92.00 83 GLU A O 1
ATOM 667 N N . LEU A 1 84 ? -19.291 8.103 5.523 1.00 92.19 84 LEU A N 1
ATOM 668 C CA . LEU A 1 84 ? -17.900 8.066 5.978 1.00 92.19 84 LEU A CA 1
ATOM 669 C C . LEU A 1 84 ? -17.762 8.516 7.442 1.00 92.19 84 LEU A C 1
ATOM 671 O O . LEU A 1 84 ? -16.968 7.940 8.191 1.00 92.19 84 LEU A O 1
ATOM 675 N N . LEU A 1 85 ? -18.513 9.531 7.875 1.00 92.62 85 LEU A N 1
ATOM 676 C CA . LEU A 1 85 ? -18.495 10.000 9.264 1.00 92.62 85 LEU A CA 1
ATOM 677 C C . LEU A 1 85 ? -19.039 8.945 10.235 1.00 92.62 85 LEU A C 1
ATOM 679 O O . LEU A 1 85 ? -18.486 8.777 11.332 1.00 92.62 85 LEU A O 1
ATOM 683 N N . ASP A 1 86 ? -20.062 8.197 9.829 1.00 92.69 86 ASP A N 1
ATOM 684 C CA . ASP A 1 86 ? -20.578 7.060 10.590 1.00 92.69 86 ASP A CA 1
ATOM 685 C C . ASP A 1 86 ? -19.532 5.938 10.695 1.00 92.69 86 ASP A C 1
ATOM 687 O O . ASP A 1 86 ? -19.260 5.436 11.791 1.00 92.69 86 ASP A O 1
ATOM 691 N N . GLU A 1 87 ? -18.859 5.596 9.593 1.00 93.00 87 GLU A N 1
ATOM 692 C CA . GLU A 1 87 ? -17.767 4.612 9.577 1.00 93.00 87 GLU A CA 1
ATOM 693 C C . GLU A 1 87 ? -16.585 5.019 10.477 1.00 93.00 87 GLU A C 1
ATOM 695 O O . GLU A 1 87 ? -16.029 4.197 11.221 1.00 93.00 87 GLU A O 1
ATOM 700 N N . VAL A 1 88 ? -16.202 6.298 10.461 1.00 92.00 88 VAL A N 1
ATOM 701 C CA . VAL A 1 88 ? -15.161 6.843 11.347 1.00 92.00 88 VAL A CA 1
ATOM 702 C C . VAL A 1 88 ? -15.603 6.763 12.807 1.00 92.00 88 VAL A C 1
ATOM 704 O O . VAL A 1 88 ? -14.805 6.401 13.678 1.00 92.00 88 VAL A O 1
ATOM 707 N N . SER A 1 89 ? -16.874 7.050 13.088 1.00 91.44 89 SER A N 1
ATOM 708 C CA . SER A 1 89 ? -17.439 6.947 14.433 1.00 91.44 89 SER A CA 1
ATOM 709 C C . SER A 1 89 ? -17.395 5.508 14.945 1.00 91.44 89 SER A C 1
ATOM 711 O O . SER A 1 89 ? -16.905 5.276 16.052 1.00 91.44 89 SER A O 1
ATOM 713 N N . LEU A 1 90 ? -17.797 4.531 14.124 1.00 90.06 90 LEU A N 1
ATOM 714 C CA . LEU A 1 90 ? -17.680 3.100 14.430 1.00 90.06 90 LEU A CA 1
ATOM 715 C C . LEU A 1 90 ? -16.228 2.706 14.704 1.00 90.06 90 LEU A C 1
ATOM 717 O O . LEU A 1 90 ? -15.932 2.091 15.730 1.00 90.06 90 LEU A O 1
ATOM 721 N N . THR A 1 91 ? -15.304 3.136 13.847 1.00 91.12 91 THR A N 1
ATOM 722 C CA . THR A 1 91 ? -13.871 2.871 14.017 1.00 91.12 91 THR A CA 1
ATOM 723 C C . THR A 1 91 ? -13.363 3.418 15.349 1.00 91.12 91 THR A C 1
ATOM 725 O O . THR A 1 91 ? -12.668 2.717 16.082 1.00 91.12 91 THR A O 1
ATOM 728 N N . ARG A 1 92 ? -13.773 4.631 15.733 1.00 90.44 92 ARG A N 1
ATOM 729 C CA . ARG A 1 92 ? -13.391 5.251 17.008 1.00 90.44 92 ARG A CA 1
ATOM 730 C C . ARG A 1 92 ? -13.924 4.496 18.229 1.00 90.44 92 ARG A C 1
ATOM 732 O O . ARG A 1 92 ? -13.273 4.513 19.269 1.00 90.44 92 ARG A O 1
ATOM 739 N N . THR A 1 93 ? -15.069 3.816 18.122 1.00 91.00 93 THR A N 1
ATOM 740 C CA . THR A 1 93 ? -15.560 2.965 19.223 1.00 91.00 93 THR A CA 1
ATOM 741 C C . THR A 1 93 ? -14.678 1.739 19.457 1.00 91.00 93 THR A C 1
ATOM 743 O O . THR A 1 93 ? -14.540 1.293 20.595 1.00 91.00 93 THR A O 1
ATOM 746 N N . TYR A 1 94 ? -14.055 1.213 18.399 1.00 90.44 94 TYR A N 1
ATOM 747 C CA . TYR A 1 94 ? -13.138 0.080 18.485 1.00 90.44 94 TYR A CA 1
ATOM 748 C C . TYR A 1 94 ? -11.718 0.506 18.876 1.00 90.44 94 TYR A C 1
ATOM 750 O O . TYR A 1 94 ? -11.069 -0.135 19.706 1.00 90.44 94 TYR A O 1
ATOM 758 N N . VAL A 1 95 ? -11.233 1.596 18.281 1.00 93.00 95 VAL A N 1
ATOM 759 C CA . VAL A 1 95 ? -9.886 2.138 18.479 1.00 93.00 95 VAL A CA 1
ATOM 760 C C . VAL A 1 95 ? -9.862 3.013 19.734 1.00 93.00 95 VAL A C 1
ATOM 762 O O . VAL A 1 95 ? -9.810 4.240 19.676 1.00 93.00 95 VAL A O 1
ATOM 765 N N . THR A 1 96 ? -9.931 2.362 20.894 1.00 94.69 96 THR A N 1
ATOM 766 C CA . THR A 1 96 ? -9.815 3.018 22.202 1.00 94.69 96 THR A CA 1
ATOM 767 C C . THR A 1 96 ? -8.357 3.309 22.568 1.00 94.69 96 THR A C 1
ATOM 769 O O . THR A 1 96 ? -7.429 2.737 21.994 1.00 94.69 96 THR A O 1
ATOM 772 N N . GLU A 1 97 ? -8.134 4.166 23.567 1.00 94.62 97 GLU A N 1
ATOM 773 C CA . GLU A 1 97 ? -6.787 4.454 24.088 1.00 94.62 97 GLU A CA 1
ATOM 774 C C . GLU A 1 97 ? -6.074 3.182 24.572 1.00 94.62 97 GLU A C 1
ATOM 776 O O . GLU A 1 97 ? -4.909 2.965 24.238 1.00 94.62 97 GLU A O 1
ATOM 781 N N . ASP A 1 98 ? -6.795 2.288 25.256 1.00 95.19 98 ASP A N 1
ATOM 782 C CA . ASP A 1 98 ? -6.277 0.985 25.688 1.00 95.19 98 ASP A CA 1
ATOM 783 C C . ASP A 1 98 ? -5.860 0.115 24.498 1.00 95.19 98 ASP A C 1
ATOM 785 O O . ASP A 1 98 ? -4.830 -0.562 24.535 1.00 95.19 98 ASP A O 1
ATOM 789 N N . LYS A 1 99 ? -6.644 0.146 23.413 1.00 94.19 99 LYS A N 1
ATOM 790 C CA . LYS A 1 99 ? -6.351 -0.612 22.196 1.00 94.19 99 LYS A CA 1
ATOM 791 C C . LYS A 1 99 ? -5.108 -0.077 21.490 1.00 94.19 99 LYS A C 1
ATOM 793 O O . LYS A 1 99 ? -4.259 -0.859 21.068 1.00 94.19 99 LYS A O 1
ATOM 798 N N . ILE A 1 100 ? -4.969 1.247 21.414 1.00 94.94 100 ILE A N 1
ATOM 799 C CA . ILE A 1 100 ? -3.774 1.906 20.876 1.00 94.94 100 ILE A CA 1
ATOM 800 C C . ILE A 1 100 ? -2.547 1.563 21.732 1.00 94.94 100 ILE A C 1
ATOM 802 O O . ILE A 1 100 ? -1.490 1.246 21.183 1.00 94.94 100 ILE A O 1
ATOM 806 N N . ALA A 1 101 ? -2.676 1.579 23.061 1.00 96.44 101 ALA A N 1
ATOM 807 C CA . ALA A 1 101 ? -1.599 1.209 23.975 1.00 96.44 101 ALA A CA 1
ATOM 808 C C . ALA A 1 101 ? -1.177 -0.261 23.802 1.00 96.44 101 ALA A C 1
ATOM 810 O O . ALA A 1 101 ? 0.020 -0.545 23.723 1.00 96.44 101 ALA A O 1
ATOM 811 N N . ASP A 1 102 ? -2.136 -1.182 23.660 1.00 96.25 102 ASP A N 1
ATOM 812 C CA . ASP A 1 102 ? -1.877 -2.595 23.361 1.00 96.25 102 ASP A CA 1
ATOM 813 C C . ASP A 1 102 ? -1.115 -2.758 22.037 1.00 96.25 102 ASP A C 1
ATOM 815 O O . ASP A 1 102 ? -0.063 -3.402 22.002 1.00 96.25 102 ASP A O 1
ATOM 819 N N . TRP A 1 103 ? -1.573 -2.106 20.964 1.00 97.00 103 TRP A N 1
ATOM 820 C CA . TRP A 1 103 ? -0.897 -2.131 19.665 1.00 97.00 103 TRP A CA 1
ATOM 821 C C . TRP A 1 103 ? 0.520 -1.562 19.713 1.00 97.00 103 TRP A C 1
ATOM 823 O O . TRP A 1 103 ? 1.434 -2.137 19.120 1.00 97.00 103 TRP A O 1
ATOM 833 N N . ASN A 1 104 ? 0.724 -0.468 20.445 1.00 96.12 104 ASN A N 1
ATOM 834 C CA . ASN A 1 104 ? 2.046 0.122 20.630 1.00 96.12 104 ASN A CA 1
ATOM 835 C C . ASN A 1 104 ? 2.966 -0.807 21.433 1.00 96.12 104 ASN A C 1
ATOM 837 O O . ASN A 1 104 ? 4.124 -0.979 21.063 1.00 96.12 104 ASN A O 1
ATOM 841 N N . SER A 1 105 ? 2.452 -1.465 22.479 1.00 96.56 105 SER A N 1
ATOM 842 C CA . SER A 1 105 ? 3.229 -2.413 23.293 1.00 96.56 105 SER A CA 1
ATOM 843 C C . SER A 1 105 ? 3.682 -3.646 22.503 1.00 96.56 105 SER A C 1
ATOM 845 O O . SER A 1 105 ? 4.780 -4.158 22.713 1.00 96.56 105 SER A O 1
ATOM 847 N N . LYS A 1 106 ? 2.853 -4.091 21.553 1.00 95.69 106 LYS A N 1
ATOM 848 C CA . LYS A 1 106 ? 3.127 -5.218 20.654 1.00 95.69 106 LYS A CA 1
ATOM 849 C C . LYS A 1 106 ? 3.897 -4.816 19.397 1.00 95.69 106 LYS A C 1
ATOM 851 O O . LYS A 1 106 ? 4.219 -5.688 18.598 1.00 95.69 106 LYS A O 1
ATOM 856 N N . ASN A 1 107 ? 4.186 -3.524 19.229 1.00 94.88 107 ASN A N 1
ATOM 857 C CA . ASN A 1 107 ? 4.829 -2.964 18.044 1.00 94.88 107 ASN A CA 1
ATOM 858 C C . ASN A 1 107 ? 4.116 -3.377 16.739 1.00 94.88 107 ASN A C 1
ATOM 860 O O . ASN A 1 107 ? 4.749 -3.759 15.757 1.00 94.88 107 ASN A O 1
ATOM 864 N N . ILE A 1 108 ? 2.777 -3.353 16.758 1.00 95.31 108 ILE A N 1
ATOM 865 C CA . ILE A 1 108 ? 1.964 -3.683 15.581 1.00 95.31 108 ILE A CA 1
ATOM 866 C C . ILE A 1 108 ? 2.105 -2.557 14.561 1.00 95.31 108 ILE A C 1
ATOM 868 O O . ILE A 1 108 ? 1.927 -1.381 14.914 1.00 95.31 108 ILE A O 1
ATOM 872 N N . SER A 1 109 ? 2.399 -2.924 13.313 1.00 93.81 109 SER A N 1
ATOM 873 C CA . SER A 1 109 ? 2.549 -1.978 12.211 1.00 93.81 109 SER A CA 1
ATOM 874 C C . SER A 1 109 ? 1.226 -1.280 11.887 1.00 93.81 109 SER A C 1
ATOM 876 O O . SER A 1 109 ? 0.145 -1.755 12.236 1.00 93.81 109 SER A O 1
ATOM 878 N N . THR A 1 110 ? 1.290 -0.126 11.224 1.00 91.69 110 THR A N 1
ATOM 879 C CA . THR A 1 110 ? 0.084 0.621 10.846 1.00 91.69 110 THR A CA 1
ATOM 880 C C . THR A 1 110 ? -0.815 -0.207 9.927 1.00 91.69 110 THR A C 1
ATOM 882 O O . THR A 1 110 ? -2.029 -0.211 10.109 1.00 91.69 110 THR A O 1
ATOM 885 N N . GLU A 1 111 ? -0.230 -0.950 8.987 1.00 90.94 111 GLU A N 1
ATOM 886 C CA . GLU A 1 111 ? -0.956 -1.806 8.044 1.00 90.94 111 GLU A CA 1
ATOM 887 C C . GLU A 1 111 ? -1.730 -2.904 8.781 1.00 90.94 111 GLU A C 1
ATOM 889 O O . GLU A 1 111 ? -2.924 -3.089 8.546 1.00 90.94 111 GLU A O 1
ATOM 894 N N . ASP A 1 112 ? -1.080 -3.574 9.735 1.00 92.69 112 ASP A N 1
ATOM 895 C CA . ASP A 1 112 ? -1.692 -4.644 10.521 1.00 92.69 112 ASP A CA 1
ATOM 896 C C . ASP A 1 112 ? -2.829 -4.129 11.418 1.00 92.69 112 ASP A C 1
ATOM 898 O O . ASP A 1 112 ? -3.846 -4.807 11.579 1.00 92.69 112 ASP A O 1
ATOM 902 N N . ARG A 1 113 ? -2.717 -2.902 11.950 1.00 94.00 113 ARG A N 1
ATOM 903 C CA . ARG A 1 113 ? -3.807 -2.261 12.712 1.00 94.00 113 ARG A CA 1
ATOM 904 C C . ARG A 1 113 ? -5.047 -2.050 11.845 1.00 94.00 113 ARG A C 1
ATOM 906 O O . ARG A 1 113 ? -6.153 -2.370 12.277 1.00 94.00 113 ARG A O 1
ATOM 913 N N . TRP A 1 114 ? -4.876 -1.541 10.624 1.00 93.19 114 TRP A N 1
ATOM 914 C CA . TRP A 1 114 ? -5.988 -1.347 9.687 1.00 93.19 114 TRP A CA 1
ATOM 915 C C . TRP A 1 114 ? -6.591 -2.670 9.219 1.00 93.19 114 TRP A C 1
ATOM 917 O O . TRP A 1 114 ? -7.814 -2.791 9.154 1.00 93.19 114 TRP A O 1
ATOM 927 N N . LEU A 1 115 ? -5.764 -3.690 8.970 1.00 91.56 115 LEU A N 1
ATOM 928 C CA . LEU A 1 115 ? -6.250 -5.039 8.675 1.00 91.56 115 LEU A CA 1
ATOM 929 C C . LEU A 1 115 ? -7.119 -5.587 9.811 1.00 91.56 115 LEU A C 1
ATOM 931 O O . LEU A 1 115 ? -8.171 -6.164 9.545 1.00 91.56 115 LEU A O 1
ATOM 935 N N . GLU A 1 116 ? -6.718 -5.379 11.065 1.00 93.00 116 GLU A N 1
ATOM 936 C CA . GLU A 1 116 ? -7.504 -5.794 12.226 1.00 93.00 116 GLU A CA 1
ATOM 937 C C . GLU A 1 116 ? -8.863 -5.073 12.290 1.00 93.00 116 GLU A C 1
ATOM 939 O O . GLU A 1 116 ? -9.891 -5.713 12.519 1.00 93.00 116 GLU A O 1
ATOM 944 N N . ILE A 1 117 ? -8.886 -3.760 12.034 1.00 92.50 117 ILE A N 1
ATOM 945 C CA . ILE A 1 117 ? -10.116 -2.951 11.991 1.00 92.50 117 ILE A CA 1
ATOM 946 C C . ILE A 1 117 ? -11.074 -3.482 10.913 1.00 92.50 117 ILE A C 1
ATOM 948 O O . ILE A 1 117 ? -12.234 -3.775 11.207 1.00 92.50 117 ILE A O 1
ATOM 952 N N . PHE A 1 118 ? -10.587 -3.689 9.687 1.00 91.31 118 PHE A N 1
ATOM 953 C CA . PHE A 1 118 ? -11.411 -4.168 8.570 1.00 91.31 118 PHE A CA 1
ATOM 954 C C . PHE A 1 118 ? -11.863 -5.625 8.715 1.00 91.31 118 PHE A C 1
ATOM 956 O O . PHE A 1 118 ? -12.882 -6.018 8.149 1.00 91.31 118 PHE A O 1
ATOM 963 N N . GLN A 1 119 ? -11.126 -6.447 9.467 1.00 89.38 119 GLN A N 1
ATOM 964 C CA . GLN A 1 119 ? -11.573 -7.796 9.823 1.00 89.38 119 GLN A CA 1
ATOM 965 C C . GLN A 1 119 ? -12.699 -7.774 10.855 1.00 89.38 119 GLN A C 1
ATOM 967 O O . GLN A 1 119 ? -13.536 -8.678 10.870 1.00 89.38 119 GLN A O 1
ATOM 972 N N . LYS A 1 120 ? -12.701 -6.775 11.743 1.00 84.56 120 LYS A N 1
ATOM 973 C CA . LYS A 1 120 ? -13.694 -6.657 12.806 1.00 84.56 120 LYS A CA 1
ATOM 974 C C . LYS A 1 120 ? -15.013 -6.095 12.295 1.00 84.56 120 LYS A C 1
ATOM 976 O O . LYS A 1 120 ? -16.058 -6.578 12.724 1.00 84.56 120 LYS A O 1
ATOM 981 N N . GLU A 1 121 ? -14.947 -5.119 11.395 1.00 80.19 121 GLU A N 1
ATOM 982 C CA . GLU A 1 121 ? -16.116 -4.423 10.875 1.00 80.19 121 GLU A CA 1
ATOM 983 C C . GLU A 1 121 ? -16.122 -4.424 9.344 1.00 80.19 121 GLU A C 1
ATOM 985 O O . GLU A 1 121 ? -15.339 -3.742 8.683 1.00 80.19 121 GLU A O 1
ATOM 990 N N . SER A 1 122 ? -17.036 -5.207 8.772 1.00 75.75 122 SER A N 1
ATOM 991 C CA . SER A 1 122 ? -17.184 -5.334 7.317 1.00 75.75 122 SER A CA 1
ATOM 992 C C . SER A 1 122 ? -17.914 -4.152 6.671 1.00 75.75 122 SER A C 1
ATOM 994 O O . SER A 1 122 ? -17.925 -4.045 5.444 1.00 75.75 122 SER A O 1
ATOM 996 N N . ALA A 1 123 ? -18.536 -3.284 7.477 1.00 77.94 123 ALA A N 1
ATOM 997 C CA . ALA A 1 123 ? -19.312 -2.142 7.006 1.00 77.94 123 ALA A CA 1
ATOM 998 C C . ALA A 1 123 ? -18.474 -0.887 6.681 1.00 77.94 123 ALA A C 1
ATOM 1000 O O . ALA A 1 123 ? -19.049 0.112 6.279 1.00 77.94 123 ALA A O 1
ATOM 1001 N N . LEU A 1 124 ? -17.141 -0.931 6.812 1.00 87.81 124 LEU A N 1
ATOM 1002 C CA . LEU A 1 124 ? -16.235 0.213 6.602 1.00 87.81 124 LEU A CA 1
ATOM 1003 C C . LEU A 1 124 ? -15.820 0.379 5.128 1.00 87.81 124 LEU A C 1
ATOM 1005 O O . LEU A 1 124 ? -14.642 0.246 4.783 1.00 87.81 124 LEU A O 1
ATOM 1009 N N . LYS A 1 125 ? -16.786 0.559 4.224 1.00 89.81 125 LYS A N 1
ATOM 1010 C CA . LYS A 1 125 ? -16.527 0.558 2.775 1.00 89.81 125 LYS A CA 1
ATOM 1011 C C . LYS A 1 125 ? -15.788 1.816 2.330 1.00 89.81 125 LYS A C 1
ATOM 1013 O O . LYS A 1 125 ? -14.778 1.705 1.632 1.00 89.81 125 LYS A O 1
ATOM 1018 N N . ASN A 1 126 ? -16.273 2.985 2.733 1.00 91.12 126 ASN A N 1
ATOM 1019 C CA . ASN A 1 126 ? -15.730 4.276 2.316 1.00 91.12 126 ASN A CA 1
ATOM 1020 C C . ASN A 1 126 ? -14.336 4.494 2.921 1.00 91.12 126 ASN A C 1
ATOM 1022 O O . ASN A 1 126 ? -13.394 4.896 2.233 1.00 91.12 126 ASN A O 1
ATOM 1026 N N . LEU A 1 127 ? -14.162 4.109 4.184 1.00 92.00 127 LEU A N 1
ATOM 1027 C CA . LEU A 1 127 ? -12.890 4.156 4.890 1.00 92.00 127 LEU A CA 1
ATOM 1028 C C . LEU A 1 127 ? -11.864 3.196 4.287 1.00 92.00 127 LEU A C 1
ATOM 1030 O O . LEU A 1 127 ? -10.691 3.546 4.173 1.00 92.00 127 LEU A O 1
ATOM 1034 N N . LYS A 1 128 ? -12.289 2.008 3.840 1.00 91.19 128 LYS A N 1
ATOM 1035 C CA . LYS A 1 128 ? -11.401 1.073 3.143 1.00 91.19 128 LYS A CA 1
ATOM 1036 C C . LYS A 1 128 ? -10.862 1.664 1.843 1.00 91.19 128 LYS A C 1
ATOM 1038 O O . LYS A 1 128 ? -9.659 1.579 1.614 1.00 91.19 128 LYS A O 1
ATOM 1043 N N . ILE A 1 129 ? -11.714 2.294 1.033 1.00 91.25 129 ILE A N 1
ATOM 1044 C CA . ILE A 1 129 ? -11.290 2.972 -0.203 1.00 91.25 129 ILE A CA 1
ATOM 1045 C C . ILE A 1 129 ? -10.273 4.074 0.119 1.00 91.25 129 ILE A C 1
ATOM 1047 O O . ILE A 1 129 ? -9.226 4.163 -0.523 1.00 91.25 129 ILE A O 1
ATOM 1051 N N . LEU A 1 130 ? -10.539 4.884 1.147 1.00 91.69 130 LEU A N 1
ATOM 1052 C CA . LEU A 1 130 ? -9.629 5.949 1.569 1.00 91.69 130 LEU A CA 1
ATOM 1053 C C . LEU A 1 130 ? -8.273 5.388 2.015 1.00 91.69 130 LEU A C 1
ATOM 1055 O O . LEU A 1 130 ? -7.232 5.885 1.587 1.00 91.69 130 LEU A O 1
ATOM 1059 N N . CYS A 1 131 ? -8.269 4.327 2.821 1.00 91.00 131 CYS A N 1
ATOM 1060 C CA . CYS A 1 131 ? -7.042 3.651 3.225 1.00 91.00 131 CYS A CA 1
ATOM 1061 C C . CYS A 1 131 ? -6.286 3.066 2.028 1.00 91.00 131 CYS A C 1
ATOM 1063 O O . CYS A 1 131 ? -5.077 3.251 1.950 1.00 91.00 131 CYS A O 1
ATOM 1065 N N . GLU A 1 132 ? -6.960 2.410 1.080 1.00 90.50 132 GLU A N 1
ATOM 1066 C CA . GLU A 1 132 ? -6.325 1.890 -0.140 1.00 90.50 132 GLU A CA 1
ATOM 1067 C C . GLU A 1 132 ? -5.609 3.003 -0.914 1.00 90.50 132 GLU A C 1
ATOM 1069 O O . GLU A 1 132 ? -4.455 2.828 -1.303 1.00 90.50 132 GLU A O 1
ATOM 1074 N N . ILE A 1 133 ? -6.243 4.169 -1.066 1.00 91.50 133 ILE A N 1
ATOM 1075 C CA . ILE A 1 133 ? -5.630 5.334 -1.714 1.00 91.50 133 ILE A CA 1
ATOM 1076 C C . ILE A 1 133 ? -4.416 5.812 -0.915 1.00 91.50 133 ILE A C 1
ATOM 1078 O O . ILE A 1 133 ? -3.328 5.927 -1.473 1.00 91.50 133 ILE A O 1
ATOM 1082 N N . VAL A 1 134 ? -4.575 6.051 0.389 1.00 90.69 134 VAL A N 1
ATOM 1083 C CA . VAL A 1 134 ? -3.503 6.570 1.252 1.00 90.69 134 VAL A CA 1
ATOM 1084 C C . VAL A 1 134 ? -2.297 5.628 1.282 1.00 90.69 134 VAL A C 1
ATOM 1086 O O . VAL A 1 134 ? -1.166 6.093 1.181 1.00 90.69 134 VAL A O 1
ATOM 1089 N N . PHE A 1 135 ? -2.512 4.312 1.351 1.00 86.44 135 PHE A N 1
ATOM 1090 C CA . PHE A 1 135 ? -1.428 3.324 1.352 1.00 86.44 135 PHE A CA 1
ATOM 1091 C C . PHE A 1 135 ? -0.749 3.149 -0.008 1.00 86.44 135 PHE A C 1
ATOM 1093 O O . PHE A 1 135 ? 0.375 2.653 -0.072 1.00 86.44 135 PHE A O 1
ATOM 1100 N N . CYS A 1 136 ? -1.399 3.569 -1.094 1.00 87.50 136 CYS A N 1
ATOM 1101 C CA . CYS A 1 136 ? -0.795 3.599 -2.422 1.00 87.50 136 CYS A CA 1
ATOM 1102 C C . CYS A 1 136 ? 0.060 4.855 -2.654 1.00 87.50 136 CYS A C 1
ATOM 1104 O O . CYS A 1 136 ? 0.842 4.886 -3.606 1.00 87.50 136 CYS A O 1
ATOM 1106 N N . LEU A 1 137 ? -0.064 5.884 -1.809 1.00 87.06 137 LEU A N 1
ATOM 1107 C CA . LEU A 1 137 ? 0.746 7.092 -1.907 1.00 87.06 137 LEU A CA 1
ATOM 1108 C C . LEU A 1 137 ? 2.108 6.863 -1.237 1.00 87.06 137 LEU A C 1
ATOM 1110 O O . LEU A 1 137 ? 2.177 6.620 -0.030 1.00 87.06 137 LEU A O 1
ATOM 1114 N N . PRO A 1 138 ? 3.223 6.955 -1.980 1.00 80.56 138 PRO A N 1
ATOM 1115 C CA . PRO A 1 138 ? 4.534 6.897 -1.363 1.00 80.56 138 PRO A CA 1
ATOM 1116 C C . PRO A 1 138 ? 4.726 8.140 -0.486 1.00 80.56 138 PRO A C 1
ATOM 1118 O O . PRO A 1 138 ? 4.662 9.266 -0.969 1.00 80.56 138 PRO A O 1
ATOM 1121 N N . GLY A 1 139 ? 5.006 7.944 0.804 1.00 81.44 139 GLY A N 1
ATOM 1122 C CA . GLY A 1 139 ? 5.270 9.059 1.724 1.00 81.44 139 GLY A CA 1
ATOM 1123 C C . GLY A 1 139 ? 6.573 9.816 1.433 1.00 81.44 139 GLY A C 1
ATOM 1124 O O . GLY A 1 139 ? 6.794 10.888 1.983 1.00 81.44 139 GLY A O 1
ATOM 1125 N N . THR A 1 140 ? 7.451 9.266 0.585 1.00 87.94 140 THR A N 1
ATOM 1126 C CA . THR A 1 140 ? 8.724 9.882 0.184 1.00 87.94 140 THR A CA 1
ATOM 1127 C C . THR A 1 140 ? 9.090 9.510 -1.252 1.00 87.94 140 THR A C 1
ATOM 1129 O O . THR A 1 140 ? 8.732 8.435 -1.742 1.00 87.94 140 THR A O 1
ATOM 1132 N N . ASN A 1 141 ? 9.897 10.351 -1.901 1.00 88.75 141 ASN A N 1
ATOM 1133 C CA . ASN A 1 141 ? 10.457 10.060 -3.224 1.00 88.75 141 ASN A CA 1
ATOM 1134 C C . ASN A 1 141 ? 11.626 9.059 -3.186 1.00 88.75 141 ASN A C 1
ATOM 1136 O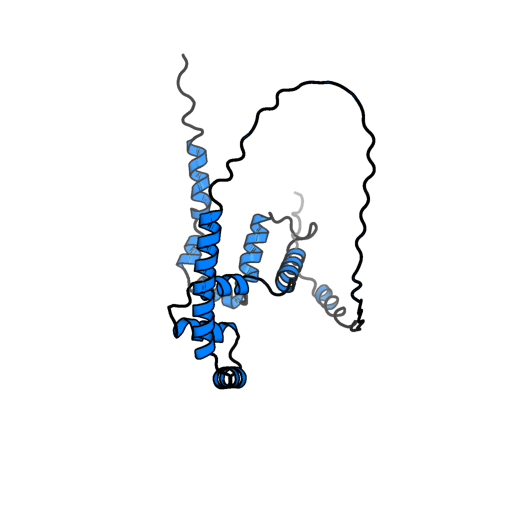 O . ASN A 1 141 ? 12.054 8.583 -4.236 1.00 88.75 141 ASN A O 1
ATOM 1140 N N . ALA A 1 142 ? 12.107 8.671 -2.000 1.00 89.00 142 ALA A N 1
ATOM 1141 C CA . ALA A 1 142 ? 13.297 7.837 -1.831 1.00 89.00 142 ALA A CA 1
ATOM 1142 C C . ALA A 1 142 ? 13.222 6.499 -2.591 1.00 89.00 142 ALA A C 1
ATOM 1144 O O . ALA A 1 142 ? 14.218 6.027 -3.138 1.00 89.00 142 ALA A O 1
ATOM 1145 N N . SER A 1 143 ? 12.042 5.875 -2.662 1.00 84.94 143 SER A N 1
ATOM 1146 C CA . SER A 1 143 ? 11.845 4.630 -3.423 1.00 84.94 143 SER A CA 1
ATOM 1147 C C . SER A 1 143 ? 12.061 4.828 -4.926 1.00 84.94 143 SER A C 1
ATOM 1149 O O . SER A 1 143 ? 12.660 3.979 -5.586 1.00 84.94 143 SER A O 1
ATOM 1151 N N . ILE A 1 144 ? 11.601 5.962 -5.456 1.00 87.81 144 ILE A N 1
ATOM 1152 C CA . ILE A 1 144 ? 11.731 6.327 -6.867 1.00 87.81 144 ILE A CA 1
ATOM 1153 C C . ILE A 1 144 ? 13.178 6.734 -7.169 1.00 87.81 144 ILE A C 1
ATOM 1155 O O . ILE A 1 144 ? 13.749 6.295 -8.163 1.00 87.81 144 ILE A O 1
ATOM 1159 N N . GLU A 1 145 ? 13.815 7.501 -6.286 1.00 91.12 145 GLU A N 1
ATOM 1160 C CA . GLU A 1 145 ? 15.226 7.879 -6.419 1.00 91.12 145 GLU A CA 1
ATOM 1161 C C . GLU A 1 145 ? 16.145 6.655 -6.422 1.00 91.12 145 GLU A C 1
ATOM 1163 O O . GLU A 1 145 ? 16.998 6.522 -7.297 1.00 91.12 145 GLU A O 1
ATOM 1168 N N . ARG A 1 146 ? 15.917 5.690 -5.520 1.00 89.88 146 ARG A N 1
ATOM 1169 C CA . ARG A 1 146 ? 16.638 4.407 -5.526 1.00 89.88 146 ARG A CA 1
ATOM 1170 C C . ARG A 1 146 ? 16.446 3.651 -6.838 1.00 89.88 146 ARG A C 1
ATOM 1172 O O . ARG A 1 146 ? 17.405 3.073 -7.349 1.00 89.88 146 ARG A O 1
ATOM 1179 N N . LEU A 1 147 ? 15.231 3.646 -7.393 1.00 89.62 147 LEU A N 1
ATOM 1180 C CA . LEU A 1 147 ? 14.962 3.046 -8.701 1.00 89.62 147 LEU A CA 1
ATOM 1181 C C . LEU A 1 147 ? 15.771 3.742 -9.805 1.00 89.62 147 LEU A C 1
ATOM 1183 O O . LEU A 1 147 ? 16.406 3.056 -10.603 1.00 89.62 147 LEU A O 1
ATOM 1187 N N . PHE A 1 148 ? 15.816 5.075 -9.828 1.00 89.25 148 PHE A N 1
ATOM 1188 C CA . PHE A 1 148 ? 16.615 5.820 -10.805 1.00 89.25 148 PHE A CA 1
ATOM 1189 C C . PHE A 1 148 ? 18.118 5.588 -10.650 1.00 89.25 148 PHE A C 1
ATOM 1191 O O . PHE A 1 148 ? 18.805 5.377 -11.649 1.00 89.25 148 PHE A O 1
ATOM 1198 N N . SER A 1 149 ? 18.633 5.531 -9.424 1.00 89.44 149 SER A N 1
ATOM 1199 C CA . SER A 1 149 ? 20.030 5.162 -9.173 1.00 89.44 149 SER A CA 1
ATOM 1200 C C . SER A 1 149 ? 20.342 3.754 -9.693 1.00 89.44 149 SER A C 1
ATOM 1202 O O . SER A 1 149 ? 21.349 3.547 -10.371 1.00 89.44 149 SER A O 1
ATOM 1204 N N . ASN A 1 150 ? 19.444 2.787 -9.473 1.00 87.12 150 ASN A N 1
ATOM 1205 C CA . ASN A 1 150 ? 19.584 1.435 -10.022 1.00 87.12 150 ASN A CA 1
ATOM 1206 C C . ASN A 1 150 ? 19.535 1.417 -11.554 1.00 87.12 150 ASN A C 1
ATOM 1208 O O . ASN A 1 150 ? 20.301 0.680 -12.180 1.00 87.12 150 ASN A O 1
ATOM 1212 N N . ILE A 1 151 ? 18.672 2.236 -12.161 1.00 89.31 151 ILE A N 1
ATOM 1213 C CA . ILE A 1 151 ? 18.621 2.425 -13.611 1.00 89.31 151 ILE A CA 1
ATOM 1214 C C . ILE A 1 151 ? 19.963 2.949 -14.121 1.00 89.31 151 ILE A C 1
ATOM 1216 O O . ILE A 1 151 ? 20.534 2.325 -15.010 1.00 89.31 151 ILE A O 1
ATOM 1220 N N . ASN A 1 152 ? 20.507 4.009 -13.524 1.00 86.19 152 ASN A N 1
ATOM 1221 C CA . ASN A 1 152 ? 21.776 4.613 -13.939 1.00 86.19 152 ASN A CA 1
ATOM 1222 C C . ASN A 1 152 ? 22.967 3.644 -13.824 1.00 86.19 152 ASN A C 1
ATOM 1224 O O . ASN A 1 152 ? 23.900 3.697 -14.628 1.00 86.19 152 ASN A O 1
ATOM 1228 N N . ASN A 1 153 ? 22.923 2.711 -12.869 1.00 83.56 153 ASN A N 1
ATOM 1229 C CA . ASN A 1 153 ? 23.941 1.668 -12.733 1.00 83.56 153 ASN A CA 1
ATOM 1230 C C . ASN A 1 153 ? 23.926 0.660 -13.895 1.00 83.56 153 ASN A C 1
ATOM 1232 O O . ASN A 1 153 ? 24.991 0.228 -14.347 1.00 83.56 153 ASN A O 1
ATOM 1236 N N . HIS A 1 154 ? 22.738 0.292 -14.384 1.00 76.56 154 HIS A N 1
ATOM 1237 C CA . HIS A 1 154 ? 22.557 -0.724 -15.430 1.00 76.56 154 HIS A CA 1
ATOM 1238 C C . HIS A 1 154 ? 22.478 -0.136 -16.842 1.00 76.56 154 HIS A C 1
ATOM 1240 O O . HIS A 1 154 ? 22.783 -0.821 -17.824 1.00 76.56 154 HIS A O 1
ATOM 1246 N N . TRP A 1 155 ? 22.070 1.122 -16.952 1.00 80.50 155 TRP A N 1
ATOM 1247 C CA . TRP A 1 155 ? 21.842 1.833 -18.195 1.00 80.50 155 TRP A CA 1
ATOM 1248 C C . TRP A 1 155 ? 22.611 3.145 -18.170 1.00 80.50 155 TRP A C 1
ATOM 1250 O O . TRP A 1 155 ? 22.242 4.109 -17.506 1.00 80.50 155 TRP A O 1
ATOM 1260 N N . SER A 1 156 ? 23.704 3.170 -18.922 1.00 68.88 156 SER A N 1
ATOM 1261 C CA . SER A 1 156 ? 24.391 4.404 -19.266 1.00 68.88 156 SER A CA 1
ATOM 1262 C C . SER A 1 156 ? 24.752 4.369 -20.749 1.00 68.88 156 SER A C 1
ATOM 1264 O O . SER A 1 156 ? 24.974 3.274 -21.285 1.00 68.88 156 SER A O 1
ATOM 1266 N N . PRO A 1 157 ? 24.876 5.535 -21.412 1.00 65.88 157 PRO A N 1
ATOM 1267 C CA . PRO A 1 157 ? 25.227 5.616 -22.833 1.00 65.88 157 PRO A CA 1
ATOM 1268 C C . PRO A 1 157 ? 26.505 4.847 -23.202 1.00 65.88 157 PRO A C 1
ATOM 1270 O O . PRO A 1 157 ? 26.657 4.405 -24.338 1.00 65.88 157 PRO A O 1
ATOM 1273 N N . ASN A 1 158 ? 27.397 4.658 -22.223 1.00 69.12 158 ASN A N 1
ATOM 1274 C CA . ASN A 1 158 ? 28.694 4.009 -22.384 1.00 69.12 158 ASN A CA 1
ATOM 1275 C C . ASN A 1 158 ? 28.706 2.525 -21.963 1.00 69.12 158 ASN A C 1
ATOM 1277 O O . ASN A 1 158 ? 29.637 1.816 -22.334 1.00 69.12 158 ASN A O 1
ATOM 1281 N N . LYS A 1 159 ? 27.723 2.046 -21.179 1.00 67.75 159 LYS A N 1
ATOM 1282 C CA . LYS A 1 159 ? 27.696 0.668 -20.641 1.00 67.75 159 LYS A CA 1
ATOM 1283 C C . LYS A 1 159 ? 26.696 -0.244 -21.349 1.00 67.75 159 LYS A C 1
ATOM 1285 O O . LYS A 1 159 ? 27.033 -1.388 -21.640 1.00 67.75 159 LYS A O 1
ATOM 1290 N N . SER A 1 160 ? 25.469 0.215 -21.610 1.00 69.06 160 SER A N 1
ATOM 1291 C CA . SER A 1 160 ? 24.449 -0.638 -22.230 1.00 69.06 160 SER A CA 1
ATOM 1292 C C . SER A 1 160 ? 23.466 0.163 -23.087 1.00 69.06 160 SER A C 1
ATOM 1294 O O . SER A 1 160 ? 22.850 1.126 -22.646 1.00 69.06 160 SER A O 1
ATOM 1296 N N . GLN A 1 161 ? 23.295 -0.256 -24.342 1.00 75.12 161 GLN A N 1
ATOM 1297 C CA . GLN A 1 161 ? 22.282 0.283 -25.259 1.00 75.12 161 GLN A CA 1
ATOM 1298 C C . GLN A 1 161 ? 21.002 -0.558 -25.187 1.00 75.12 161 GLN A C 1
ATOM 1300 O O . GLN A 1 161 ? 20.457 -0.997 -26.202 1.00 75.12 161 GLN A O 1
ATOM 1305 N N . LEU A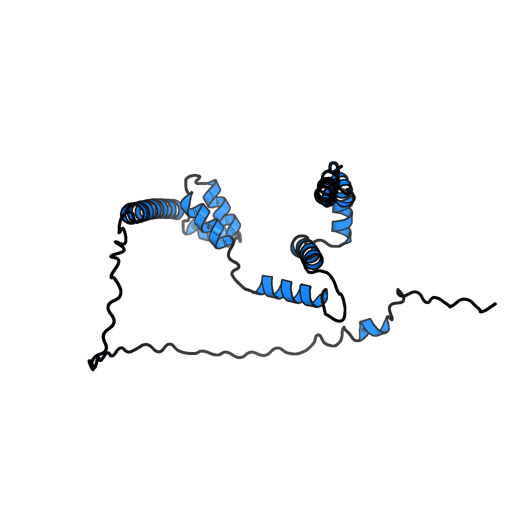 1 162 ? 20.544 -0.865 -23.969 1.00 83.25 162 LEU A N 1
ATOM 1306 C CA . LEU A 1 162 ? 19.295 -1.600 -23.802 1.00 83.25 162 LEU A CA 1
ATOM 1307 C C . LEU A 1 162 ? 18.127 -0.730 -24.269 1.00 83.25 162 LEU A C 1
ATOM 1309 O O . LEU A 1 162 ? 18.076 0.472 -24.000 1.00 83.25 162 LEU A O 1
ATOM 1313 N N . LYS A 1 163 ? 17.164 -1.359 -24.949 1.00 87.06 163 LYS A N 1
ATOM 1314 C CA . LYS A 1 163 ? 15.870 -0.731 -25.221 1.00 87.06 163 LYS A CA 1
ATOM 1315 C C . LYS A 1 163 ? 15.170 -0.446 -23.893 1.00 87.06 163 LYS A C 1
ATOM 1317 O O . LYS A 1 163 ? 15.258 -1.256 -22.970 1.00 87.06 163 LYS A O 1
ATOM 1322 N N . ILE A 1 164 ? 14.420 0.652 -23.838 1.00 85.94 164 ILE A N 1
ATOM 1323 C CA . ILE A 1 164 ? 13.673 1.072 -22.642 1.00 85.94 164 ILE A CA 1
ATOM 1324 C C . ILE A 1 164 ? 12.757 -0.053 -22.141 1.00 85.94 164 ILE A C 1
ATOM 1326 O O . ILE A 1 164 ? 12.758 -0.345 -20.954 1.00 85.94 164 ILE A O 1
ATOM 1330 N N . SER A 1 165 ? 12.074 -0.771 -23.038 1.00 87.44 165 SER A N 1
ATOM 1331 C CA . SER A 1 165 ? 11.212 -1.903 -22.666 1.00 87.44 165 SER A CA 1
ATOM 1332 C C . SER A 1 165 ? 11.963 -3.062 -22.001 1.00 87.44 165 SER A C 1
ATOM 1334 O O . SER A 1 165 ? 11.433 -3.732 -21.118 1.00 87.44 165 SER A O 1
ATOM 1336 N N . THR A 1 166 ? 13.213 -3.308 -22.399 1.00 87.69 166 THR A N 1
ATOM 1337 C CA . THR A 1 166 ? 14.062 -4.316 -21.754 1.00 87.69 166 THR A CA 1
ATOM 1338 C C . THR A 1 166 ? 14.518 -3.838 -20.381 1.00 87.69 166 THR A C 1
ATOM 1340 O O . THR A 1 166 ? 14.498 -4.614 -19.429 1.00 87.69 166 THR A O 1
ATOM 1343 N N . LEU A 1 167 ? 14.916 -2.569 -20.274 1.00 88.25 167 LEU A N 1
ATOM 1344 C CA . LEU A 1 167 ? 15.320 -1.955 -19.013 1.00 88.25 167 LEU A CA 1
ATOM 1345 C C . LEU A 1 167 ? 14.172 -1.969 -17.997 1.00 88.25 167 LEU A C 1
ATOM 1347 O O . LEU A 1 167 ? 14.376 -2.371 -16.858 1.00 88.25 167 LEU A O 1
ATOM 1351 N N . GLU A 1 168 ? 12.965 -1.611 -18.426 1.00 89.44 168 GLU A N 1
ATOM 1352 C CA . GLU A 1 168 ? 11.755 -1.657 -17.608 1.00 89.44 168 GLU A CA 1
ATOM 1353 C C . GLU A 1 168 ? 11.498 -3.069 -17.069 1.00 89.44 168 GLU A C 1
ATOM 1355 O O . GLU A 1 168 ? 11.345 -3.247 -15.862 1.00 89.44 168 GLU A O 1
ATOM 1360 N N . ALA A 1 169 ? 11.542 -4.091 -17.931 1.00 89.62 169 ALA A N 1
ATOM 1361 C CA . ALA A 1 169 ? 11.360 -5.479 -17.510 1.00 89.62 169 ALA A CA 1
ATOM 1362 C C . ALA A 1 169 ? 12.433 -5.930 -16.501 1.00 89.62 169 ALA A C 1
ATOM 1364 O O . ALA A 1 169 ? 12.120 -6.607 -15.522 1.00 89.62 169 ALA A O 1
ATOM 1365 N N . ILE A 1 170 ? 13.695 -5.531 -16.702 1.00 87.94 170 ILE A N 1
ATOM 1366 C CA . ILE A 1 170 ? 14.781 -5.809 -15.750 1.00 87.94 170 ILE A CA 1
ATOM 1367 C C . ILE A 1 170 ? 14.491 -5.136 -14.406 1.00 87.94 170 ILE A C 1
ATOM 1369 O O . ILE A 1 170 ? 14.590 -5.790 -13.371 1.00 87.94 170 ILE A O 1
ATOM 1373 N N . MET A 1 171 ? 14.093 -3.863 -14.411 1.00 90.25 171 MET A N 1
ATOM 1374 C CA . MET A 1 171 ? 13.801 -3.111 -13.190 1.00 90.25 171 MET A CA 1
ATOM 1375 C C . MET A 1 171 ? 12.576 -3.639 -12.447 1.00 90.25 171 MET A C 1
ATOM 1377 O O . MET A 1 171 ? 12.585 -3.668 -11.218 1.00 90.25 171 MET A O 1
ATOM 1381 N N . GLN A 1 172 ? 11.551 -4.112 -13.158 1.00 89.94 172 GLN A N 1
ATOM 1382 C CA . GLN A 1 172 ? 10.400 -4.780 -12.551 1.00 89.94 172 GLN A CA 1
ATOM 1383 C C . GLN A 1 172 ? 10.824 -6.061 -11.832 1.00 89.94 172 GLN A C 1
ATOM 1385 O O . GLN A 1 172 ? 10.392 -6.300 -10.706 1.00 89.94 172 GLN A O 1
ATOM 1390 N N . VAL A 1 173 ? 11.691 -6.874 -12.442 1.00 88.44 173 VAL A N 1
ATOM 1391 C CA . VAL A 1 173 ? 12.211 -8.078 -11.781 1.00 88.44 173 VAL A CA 1
ATOM 1392 C C . VAL A 1 173 ? 13.097 -7.694 -10.594 1.00 88.44 173 VAL A C 1
ATOM 1394 O O . VAL A 1 173 ? 12.906 -8.204 -9.497 1.00 88.44 173 VAL A O 1
ATOM 1397 N N . TYR A 1 174 ? 14.021 -6.756 -10.776 1.00 86.00 174 TYR A N 1
ATOM 1398 C CA . TYR A 1 174 ? 14.968 -6.346 -9.741 1.00 86.00 174 TYR A CA 1
ATOM 1399 C C . TYR A 1 174 ? 14.281 -5.733 -8.510 1.00 86.00 174 TYR A C 1
ATOM 1401 O O . TYR A 1 174 ? 14.615 -6.064 -7.376 1.00 86.00 174 TYR A O 1
ATOM 1409 N N . THR A 1 175 ? 13.285 -4.871 -8.723 1.00 86.31 175 THR A N 1
ATOM 1410 C CA . THR A 1 175 ? 12.591 -4.159 -7.638 1.00 86.31 175 THR A CA 1
ATOM 1411 C C . THR A 1 175 ? 11.630 -5.067 -6.871 1.00 86.31 175 THR A C 1
ATOM 1413 O O . THR A 1 175 ? 11.536 -4.973 -5.646 1.00 86.31 175 THR A O 1
ATOM 1416 N N . ASN A 1 176 ? 10.916 -5.955 -7.572 1.00 87.19 176 ASN A N 1
ATOM 1417 C CA . ASN A 1 176 ? 9.880 -6.787 -6.954 1.00 87.19 176 ASN A CA 1
ATOM 1418 C C . ASN A 1 176 ? 10.429 -8.079 -6.343 1.00 87.19 176 ASN A C 1
ATOM 1420 O O . ASN A 1 176 ? 9.848 -8.612 -5.398 1.00 87.19 176 ASN A O 1
ATOM 1424 N N . PHE A 1 177 ? 11.551 -8.590 -6.850 1.00 86.19 177 PHE A N 1
ATOM 1425 C CA . PHE A 1 177 ? 12.156 -9.818 -6.354 1.00 86.19 177 PHE A CA 1
ATOM 1426 C C . PHE A 1 177 ? 13.406 -9.504 -5.535 1.00 86.19 177 PHE A C 1
ATOM 1428 O O . PHE A 1 177 ? 14.530 -9.564 -6.026 1.00 86.19 177 PHE A O 1
ATOM 1435 N N . LYS A 1 178 ? 13.201 -9.223 -4.244 1.00 81.56 178 LYS A N 1
ATOM 1436 C CA . LYS A 1 178 ? 14.268 -9.002 -3.250 1.00 81.56 178 LYS A CA 1
ATOM 1437 C C . LYS A 1 178 ? 14.916 -10.316 -2.795 1.00 81.56 178 LYS A C 1
ATOM 1439 O O . LYS A 1 178 ? 15.006 -10.592 -1.604 1.00 81.56 178 LYS A O 1
ATOM 1444 N N . VAL A 1 179 ? 15.299 -11.157 -3.746 1.00 83.81 179 VAL A N 1
ATOM 1445 C CA . VAL A 1 179 ? 15.923 -12.458 -3.492 1.00 83.81 179 VAL A CA 1
ATOM 1446 C C . VAL A 1 179 ? 17.296 -12.498 -4.139 1.00 83.81 179 VAL A C 1
ATOM 1448 O O . VAL A 1 179 ? 17.538 -11.870 -5.171 1.00 83.81 179 VAL A O 1
ATOM 1451 N N . SER A 1 180 ? 18.206 -13.262 -3.548 1.00 86.38 180 SER A N 1
ATOM 1452 C CA . SER A 1 180 ? 19.501 -13.517 -4.167 1.00 86.38 180 SER A CA 1
ATOM 1453 C C . SER A 1 180 ? 19.335 -14.272 -5.488 1.00 86.38 180 SER A C 1
ATOM 1455 O O . SER A 1 180 ? 18.344 -14.970 -5.724 1.00 86.38 180 SER A O 1
ATOM 1457 N N . PHE A 1 181 ? 20.354 -14.204 -6.347 1.00 81.31 181 PHE A N 1
ATOM 1458 C CA . PHE A 1 181 ? 20.377 -14.973 -7.594 1.00 81.31 181 PHE A CA 1
ATOM 1459 C C . PHE A 1 181 ? 20.136 -16.473 -7.358 1.00 81.31 181 PHE A C 1
ATOM 1461 O O . PHE A 1 181 ? 19.400 -17.112 -8.108 1.00 81.31 181 PHE A O 1
ATOM 1468 N N . ASN A 1 182 ? 20.714 -17.033 -6.290 1.00 88.69 182 ASN A N 1
ATOM 1469 C CA . ASN A 1 182 ? 20.549 -18.444 -5.951 1.00 88.69 182 ASN A CA 1
ATOM 1470 C C . ASN A 1 182 ? 19.107 -18.774 -5.555 1.00 88.69 182 ASN A C 1
ATOM 1472 O O . ASN A 1 182 ? 18.563 -19.774 -6.018 1.00 88.69 182 ASN A O 1
ATOM 1476 N N . GLU A 1 183 ? 18.471 -17.938 -4.740 1.00 91.50 183 GLU A N 1
ATOM 1477 C CA . GLU A 1 183 ? 17.072 -18.122 -4.345 1.00 91.50 183 GLU A CA 1
ATOM 1478 C C . GLU A 1 183 ? 16.129 -17.962 -5.535 1.00 91.50 183 GLU A C 1
ATOM 1480 O O . GLU A 1 183 ? 15.247 -18.797 -5.723 1.00 91.50 183 GLU A O 1
ATOM 1485 N N . MET A 1 184 ? 16.361 -16.963 -6.392 1.00 87.94 184 MET A N 1
ATOM 1486 C CA . MET A 1 184 ? 15.629 -16.801 -7.649 1.00 87.94 184 MET A CA 1
ATOM 1487 C C . MET A 1 184 ? 15.776 -18.039 -8.534 1.00 87.94 184 MET A C 1
ATOM 1489 O O . MET A 1 184 ? 14.801 -18.553 -9.078 1.00 87.94 184 MET A O 1
ATOM 1493 N N . PHE A 1 185 ? 16.993 -18.556 -8.672 1.00 88.31 185 PHE A N 1
ATOM 1494 C CA . PHE A 1 185 ? 17.254 -19.739 -9.479 1.00 88.31 185 PHE A CA 1
ATOM 1495 C C . PHE A 1 185 ? 16.528 -20.976 -8.936 1.00 88.31 185 PHE A C 1
ATOM 1497 O O . PHE A 1 185 ? 15.919 -21.722 -9.707 1.00 88.31 185 PHE A O 1
ATOM 1504 N N . GLN A 1 186 ? 16.541 -21.179 -7.616 1.00 92.69 186 GLN A N 1
ATOM 1505 C CA . GLN A 1 186 ? 15.785 -22.259 -6.979 1.00 92.69 186 GLN A CA 1
ATOM 1506 C C . GLN A 1 186 ? 14.272 -22.059 -7.132 1.00 92.69 186 GLN A C 1
ATOM 1508 O O . GLN A 1 186 ? 13.558 -23.006 -7.462 1.00 92.69 186 GLN A O 1
ATOM 1513 N N . PHE A 1 187 ? 13.783 -20.827 -6.984 1.00 89.94 187 PHE A N 1
ATOM 1514 C CA . PHE A 1 187 ? 12.387 -20.467 -7.213 1.00 89.94 187 PHE A CA 1
ATOM 1515 C C . PHE A 1 187 ? 11.945 -20.794 -8.644 1.00 89.94 187 PHE A C 1
ATOM 1517 O O . PHE A 1 187 ? 10.925 -21.457 -8.835 1.00 89.94 187 PHE A O 1
ATOM 1524 N N . LEU A 1 188 ? 12.733 -20.414 -9.651 1.00 89.25 188 LEU A N 1
ATOM 1525 C CA . LEU A 1 188 ? 12.445 -20.726 -11.050 1.00 89.25 188 LEU A CA 1
ATOM 1526 C C . LEU A 1 188 ? 12.468 -22.238 -11.305 1.00 89.25 188 LEU A C 1
ATOM 1528 O O . LEU A 1 188 ? 11.550 -22.766 -11.931 1.00 89.25 188 LEU A O 1
ATOM 1532 N N . LYS A 1 189 ? 13.449 -22.963 -10.7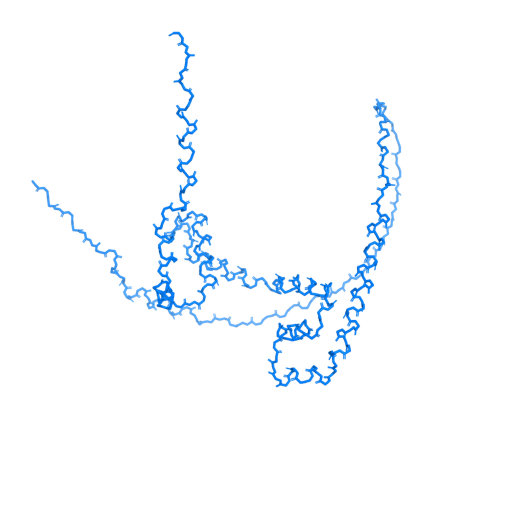51 1.00 90.38 189 LYS A N 1
ATOM 1533 C CA . LYS A 1 189 ? 13.495 -24.435 -10.814 1.00 90.38 189 LYS A CA 1
ATOM 1534 C C . LYS A 1 189 ? 12.275 -25.101 -10.185 1.00 90.38 189 LYS A C 1
ATOM 1536 O O . LYS A 1 189 ? 11.799 -26.104 -10.710 1.00 90.38 189 LYS A O 1
ATOM 1541 N N . SER A 1 190 ? 11.761 -24.547 -9.088 1.00 93.38 190 SER A N 1
ATOM 1542 C CA . SER A 1 190 ? 10.570 -25.065 -8.406 1.00 93.38 190 SER A CA 1
ATOM 1543 C C . SER A 1 190 ? 9.283 -24.896 -9.228 1.00 93.38 190 SER A C 1
ATOM 1545 O O . SER A 1 190 ? 8.291 -25.575 -8.967 1.00 93.38 190 SER A O 1
ATOM 1547 N N . LYS A 1 191 ? 9.295 -24.028 -10.253 1.00 92.19 191 LYS A N 1
ATOM 1548 C CA . LYS A 1 191 ? 8.136 -23.684 -11.088 1.00 92.19 191 LYS A CA 1
ATOM 1549 C C . LYS A 1 191 ? 8.381 -24.034 -12.561 1.00 92.19 191 LYS A C 1
ATOM 1551 O O . LYS A 1 191 ? 8.552 -23.146 -13.397 1.00 92.19 191 LYS A O 1
ATOM 1556 N N . PRO A 1 192 ? 8.323 -25.326 -12.934 1.00 89.19 192 PRO A N 1
ATOM 1557 C CA . PRO A 1 192 ? 8.605 -25.759 -14.302 1.00 89.19 192 PRO A CA 1
ATOM 1558 C C . PRO A 1 192 ? 7.615 -25.210 -15.340 1.00 89.19 192 PRO A C 1
ATOM 1560 O O . PRO A 1 192 ? 7.985 -25.059 -16.501 1.00 89.19 192 PRO A O 1
ATOM 1563 N N . GLN A 1 193 ? 6.373 -24.893 -14.951 1.00 89.19 193 GLN A N 1
ATOM 1564 C CA . GLN A 1 193 ? 5.404 -24.277 -15.868 1.00 89.19 193 GLN A CA 1
ATOM 1565 C C . GLN A 1 193 ? 5.803 -22.845 -16.237 1.00 89.19 193 GLN A C 1
ATOM 1567 O O . GLN A 1 193 ? 5.802 -22.505 -17.414 1.00 89.19 193 GLN A O 1
ATOM 1572 N N . LEU A 1 194 ? 6.259 -22.054 -15.260 1.00 87.06 194 LEU A N 1
ATOM 1573 C CA . LEU A 1 194 ? 6.777 -20.707 -15.501 1.00 87.06 194 LEU A CA 1
ATOM 1574 C C . LEU A 1 194 ? 7.992 -20.744 -16.439 1.00 87.06 194 LEU A C 1
ATOM 1576 O O . LEU A 1 194 ? 8.082 -19.949 -17.366 1.00 87.06 194 LEU A O 1
ATOM 1580 N N . LEU A 1 195 ? 8.900 -21.711 -16.263 1.00 86.75 195 LEU A N 1
ATOM 1581 C CA . LEU A 1 195 ? 10.037 -21.896 -17.175 1.00 86.75 195 LEU A CA 1
ATOM 1582 C C . LEU A 1 195 ? 9.598 -22.226 -18.608 1.00 86.75 195 LEU A C 1
ATOM 1584 O O . LEU A 1 195 ? 10.184 -21.712 -19.561 1.00 86.75 195 LEU A O 1
ATOM 1588 N N . LYS A 1 196 ? 8.562 -23.058 -18.770 1.00 88.25 196 LYS A N 1
ATOM 1589 C CA . LYS A 1 196 ? 7.982 -23.356 -20.088 1.00 88.25 196 LYS A CA 1
ATOM 1590 C C . LYS A 1 196 ? 7.328 -22.137 -20.724 1.00 88.25 196 LYS A C 1
ATOM 1592 O O . LYS A 1 196 ? 7.376 -22.019 -21.940 1.00 88.25 196 LYS A O 1
ATOM 1597 N N . GLU A 1 197 ? 6.723 -21.254 -19.938 1.00 85.62 197 GLU A N 1
ATOM 1598 C CA . GLU A 1 197 ? 6.143 -20.002 -20.433 1.00 85.62 197 GLU A CA 1
ATOM 1599 C C . GLU A 1 197 ? 7.220 -18.989 -20.822 1.00 85.62 197 GLU A C 1
ATOM 1601 O O . GLU A 1 197 ? 7.128 -18.410 -21.898 1.00 85.62 197 GLU A O 1
ATOM 1606 N N . ILE A 1 198 ? 8.276 -18.840 -20.013 1.00 83.38 198 ILE A N 1
ATOM 1607 C CA . ILE A 1 198 ? 9.424 -17.968 -20.314 1.00 83.38 198 ILE A CA 1
ATOM 1608 C C . ILE A 1 198 ? 10.139 -18.421 -21.593 1.00 83.38 198 ILE A C 1
ATOM 1610 O O . ILE A 1 198 ? 10.491 -17.594 -22.431 1.00 83.38 198 ILE A O 1
ATOM 1614 N N . HIS A 1 199 ? 10.364 -19.730 -21.749 1.00 79.38 199 HIS A N 1
ATOM 1615 C CA . HIS A 1 199 ? 10.956 -20.301 -22.964 1.00 79.38 199 HIS A CA 1
ATOM 1616 C C . HIS A 1 199 ? 9.937 -20.404 -24.114 1.00 79.38 199 HIS A C 1
ATOM 1618 O O . HIS A 1 199 ? 10.298 -20.595 -25.277 1.00 79.38 199 HIS A O 1
ATOM 1624 N N . GLY A 1 200 ? 8.646 -20.325 -23.803 1.00 77.56 200 GLY A N 1
ATOM 1625 C CA . GLY A 1 200 ? 7.578 -20.414 -24.777 1.00 77.56 200 GLY A CA 1
ATOM 1626 C C . GLY A 1 200 ? 7.588 -19.192 -25.682 1.00 77.56 200 GLY A C 1
ATOM 1627 O O . GLY A 1 200 ? 7.581 -18.053 -25.225 1.00 77.56 200 GLY A O 1
ATOM 1628 N N . SER A 1 201 ? 7.514 -19.411 -26.991 1.00 67.81 201 SER A N 1
ATOM 1629 C CA . SER A 1 201 ? 7.350 -18.328 -27.963 1.00 67.81 201 SER A CA 1
ATOM 1630 C C . SER A 1 201 ? 5.960 -17.686 -27.926 1.00 67.81 201 SER A C 1
ATOM 1632 O O . SER A 1 201 ? 5.707 -16.807 -28.738 1.00 67.81 201 SER A O 1
ATOM 1634 N N . LYS A 1 202 ? 5.086 -18.062 -26.976 1.00 65.81 202 LYS A N 1
ATOM 1635 C CA . LYS A 1 202 ? 3.729 -17.510 -26.814 1.00 65.81 202 LYS A CA 1
ATOM 1636 C C . LYS A 1 202 ? 3.711 -15.982 -26.721 1.00 65.81 202 LYS A C 1
ATOM 1638 O O . LYS A 1 202 ? 2.771 -15.329 -27.156 1.00 65.81 202 LYS A O 1
ATOM 1643 N N . LYS A 1 203 ? 4.794 -15.389 -26.204 1.00 63.03 203 LYS A N 1
ATOM 1644 C CA . LYS A 1 203 ? 5.008 -13.933 -26.185 1.00 63.03 203 LYS A CA 1
ATOM 1645 C C . LYS A 1 203 ? 4.994 -13.293 -27.585 1.00 63.03 203 LYS A C 1
ATOM 1647 O O . LYS A 1 203 ? 4.762 -12.094 -27.678 1.00 63.03 203 LYS A O 1
ATOM 1652 N N . TYR A 1 204 ? 5.250 -14.059 -28.644 1.00 64.94 204 TYR A N 1
ATOM 1653 C CA . TYR A 1 204 ? 5.292 -13.619 -30.041 1.00 64.94 204 TYR A CA 1
ATOM 1654 C C . TYR A 1 204 ? 4.065 -14.057 -30.851 1.00 64.94 204 TYR A C 1
ATOM 1656 O O . TYR A 1 204 ? 4.053 -13.851 -32.061 1.00 64.94 204 TYR A O 1
ATOM 1664 N N . ASP A 1 205 ? 3.033 -14.635 -30.225 1.00 66.25 205 ASP A N 1
ATOM 1665 C CA . ASP A 1 205 ? 1.849 -15.117 -30.953 1.00 66.25 205 ASP A CA 1
ATOM 1666 C C . ASP A 1 205 ? 1.117 -13.973 -31.683 1.00 66.25 205 ASP A C 1
ATOM 1668 O O . ASP A 1 205 ? 0.536 -14.188 -32.742 1.00 66.25 205 ASP A O 1
ATOM 1672 N N . TRP A 1 206 ? 1.209 -12.735 -31.182 1.00 62.12 206 TRP A N 1
ATOM 1673 C CA . TRP A 1 206 ? 0.687 -11.546 -31.869 1.00 62.12 206 TRP A CA 1
ATOM 1674 C C . TRP A 1 206 ? 1.457 -11.199 -33.156 1.00 62.12 206 TRP A C 1
ATOM 1676 O O . TRP A 1 206 ? 0.857 -10.683 -34.087 1.00 62.12 206 TRP A O 1
ATOM 1686 N N . TYR A 1 207 ? 2.746 -11.546 -33.253 1.00 58.22 207 TYR A N 1
ATOM 1687 C CA . TYR A 1 207 ? 3.577 -11.308 -34.444 1.00 58.22 207 TYR A CA 1
ATOM 1688 C C . TYR A 1 207 ? 3.234 -12.272 -35.593 1.00 58.22 207 TYR A C 1
ATOM 1690 O O . TYR A 1 207 ? 3.481 -11.973 -36.753 1.00 58.22 207 TYR A O 1
ATOM 1698 N N . GLN A 1 208 ? 2.662 -13.440 -35.280 1.00 56.59 208 GLN A N 1
ATOM 1699 C CA . GLN A 1 208 ? 2.282 -14.457 -36.270 1.00 56.59 208 GLN A CA 1
ATOM 1700 C C . GLN A 1 208 ? 0.976 -14.116 -37.011 1.00 56.59 208 GLN A C 1
ATOM 1702 O O . GLN A 1 208 ? 0.692 -14.719 -38.044 1.00 56.59 208 GLN A O 1
ATOM 1707 N N . ASN A 1 209 ? 0.183 -13.168 -36.497 1.00 55.34 209 ASN A N 1
ATOM 1708 C CA . ASN A 1 209 ? -1.105 -12.788 -37.084 1.00 55.34 209 ASN A CA 1
ATOM 1709 C C . ASN A 1 209 ? -0.997 -11.598 -38.054 1.00 55.34 209 ASN A C 1
ATOM 1711 O O . ASN A 1 209 ? -1.799 -11.516 -38.978 1.00 55.34 209 ASN A O 1
ATOM 1715 N N . ASP A 1 210 ? 0.016 -10.736 -37.911 1.00 53.72 210 ASP A N 1
ATOM 1716 C CA . ASP A 1 210 ? 0.201 -9.564 -38.785 1.00 53.72 210 ASP A CA 1
ATOM 1717 C C . ASP A 1 210 ? 0.729 -9.932 -40.189 1.00 53.72 210 ASP A C 1
ATOM 1719 O O . ASP A 1 210 ? 0.471 -9.223 -41.161 1.00 53.72 210 ASP A O 1
ATOM 1723 N N . ASP A 1 211 ? 1.407 -11.076 -40.339 1.00 50.72 211 ASP A N 1
ATOM 1724 C CA . ASP A 1 211 ? 1.896 -11.555 -41.644 1.00 50.72 211 ASP A CA 1
ATOM 1725 C C . ASP A 1 211 ? 0.797 -12.216 -42.507 1.00 50.72 211 ASP A C 1
ATOM 1727 O O . ASP A 1 211 ? 1.007 -12.454 -43.701 1.00 50.72 211 ASP A O 1
ATOM 1731 N N . GLN A 1 212 ? -0.392 -12.499 -41.951 1.00 47.91 212 GLN A N 1
ATOM 1732 C CA . GLN A 1 212 ? -1.504 -13.085 -42.720 1.00 47.91 212 GLN A CA 1
ATOM 1733 C C . GLN A 1 212 ? -2.394 -12.050 -43.426 1.00 47.91 212 GLN A C 1
ATOM 1735 O O . GLN A 1 212 ? -3.044 -12.399 -44.414 1.00 47.91 212 GLN A O 1
ATOM 1740 N N . ASP A 1 213 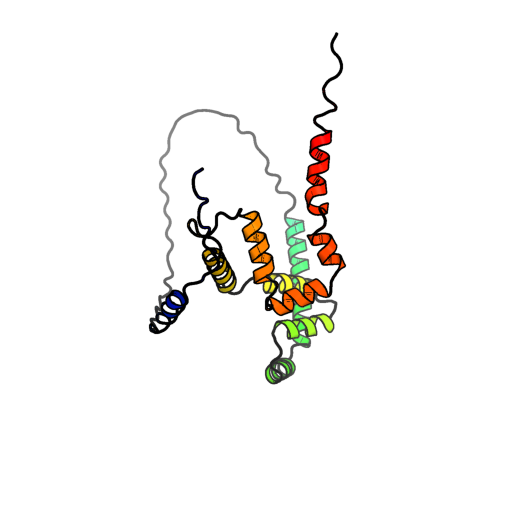? -2.358 -10.776 -43.021 1.00 47.72 213 ASP A N 1
ATOM 1741 C CA . ASP A 1 213 ? -3.131 -9.704 -43.672 1.00 47.72 213 ASP A CA 1
ATOM 1742 C C . ASP A 1 213 ? -2.440 -9.106 -44.914 1.00 47.72 213 ASP A C 1
ATOM 1744 O O . ASP A 1 213 ? -3.051 -8.353 -45.672 1.00 47.72 213 ASP A O 1
ATOM 1748 N N . VAL A 1 214 ? -1.188 -9.485 -45.199 1.00 46.22 214 VAL A N 1
ATOM 1749 C CA . VAL A 1 214 ? -0.444 -8.985 -46.374 1.00 46.22 214 VAL A CA 1
ATOM 1750 C C . VAL A 1 214 ? -0.597 -9.892 -47.610 1.00 46.22 214 VAL A C 1
ATOM 1752 O O . VAL A 1 214 ? -0.344 -9.452 -48.731 1.00 46.22 214 VAL A O 1
ATOM 1755 N N . GLN A 1 215 ? -1.070 -11.140 -47.469 1.00 44.75 215 GLN A N 1
ATOM 1756 C CA . GLN A 1 215 ? -1.167 -12.087 -48.599 1.00 44.75 215 GLN A CA 1
ATOM 1757 C C . GLN A 1 215 ? -2.559 -12.251 -49.232 1.00 44.75 215 GLN A C 1
ATOM 1759 O O . GLN A 1 215 ? -2.672 -12.901 -50.271 1.00 44.75 215 GLN A O 1
ATOM 1764 N N . THR A 1 216 ? -3.619 -11.632 -48.707 1.00 42.53 216 THR A N 1
ATOM 1765 C CA . THR A 1 216 ? -4.971 -11.727 -49.308 1.00 42.53 216 THR A CA 1
ATOM 1766 C C . THR A 1 216 ? -5.283 -10.624 -50.330 1.00 42.53 216 THR A C 1
ATOM 1768 O O . THR A 1 216 ? -6.349 -10.626 -50.944 1.00 42.53 216 THR A O 1
ATOM 1771 N N . GLY A 1 217 ? -4.336 -9.714 -50.585 1.00 43.16 217 GLY A N 1
ATOM 1772 C CA . GLY A 1 217 ? -4.538 -8.509 -51.392 1.00 43.16 217 GLY A CA 1
ATOM 1773 C C . GLY A 1 217 ? -3.953 -8.511 -52.807 1.00 43.16 217 GLY A C 1
ATOM 1774 O O . GLY A 1 217 ? -3.645 -7.436 -53.296 1.00 43.16 217 GLY A O 1
ATOM 1775 N N . THR A 1 218 ? -3.750 -9.643 -53.492 1.00 44.53 218 THR A N 1
ATOM 1776 C CA . THR A 1 218 ? -3.436 -9.617 -54.942 1.00 44.53 218 THR A CA 1
ATOM 1777 C C . THR A 1 218 ? -3.997 -10.829 -55.688 1.00 44.53 218 THR A C 1
ATOM 1779 O O . THR A 1 218 ? -3.311 -11.809 -55.958 1.00 44.53 218 THR A O 1
ATOM 1782 N N . SER A 1 219 ? -5.269 -10.752 -56.083 1.00 40.94 219 SER A N 1
ATOM 1783 C CA . SER A 1 219 ? -5.782 -11.443 -57.274 1.00 40.94 219 SER A CA 1
ATOM 1784 C C . SER A 1 219 ? -7.120 -10.846 -57.696 1.00 40.94 219 SER A C 1
ATOM 1786 O O . SER A 1 219 ? -8.159 -11.208 -57.147 1.00 40.94 219 SER A O 1
ATOM 1788 N N . LYS A 1 220 ? -7.071 -9.942 -58.683 1.00 41.16 220 LYS A N 1
ATOM 1789 C CA . LYS A 1 220 ? -7.876 -9.952 -59.920 1.00 41.16 220 LYS A CA 1
ATOM 1790 C C . LYS A 1 220 ? -7.787 -8.588 -60.604 1.00 41.16 220 LYS A C 1
ATOM 1792 O O . LYS A 1 220 ? -8.520 -7.679 -60.243 1.00 41.16 220 LYS A O 1
ATOM 1797 N N . GLU A 1 221 ? -6.954 -8.493 -61.633 1.00 37.44 221 GLU A N 1
ATOM 1798 C CA . GLU A 1 221 ? -7.271 -7.668 -62.797 1.00 37.44 221 GLU A CA 1
ATOM 1799 C C . GLU A 1 221 ? -6.596 -8.255 -64.044 1.00 37.44 221 GLU A C 1
ATOM 1801 O O . GLU A 1 221 ? -5.385 -8.478 -64.054 1.00 37.44 221 GLU A O 1
ATOM 1806 N N . ASN A 1 222 ? -7.448 -8.471 -65.055 1.00 35.69 222 ASN A N 1
ATOM 1807 C CA . ASN A 1 222 ? -7.241 -8.929 -66.438 1.00 35.69 222 ASN A CA 1
ATOM 1808 C C . ASN A 1 222 ? -7.071 -10.430 -66.704 1.00 35.69 222 ASN A C 1
ATOM 1810 O O . ASN A 1 222 ? -5.967 -10.982 -66.517 1.00 35.69 222 ASN A O 1
#